Protein AF-A0A258BCM1-F1 (afdb_monomer_lite)

Foldseek 3Di:
DKDKDADPDADPDQQDDDPVDDPRDCRRPIDTDDAWDQLVRVTQRDNDEDADWDDPDSDHIHHDPDDDLVNDPPCPCQSPDDPVDDDDDDDDDPDDDDPPDADPCQELDVVHDFDADPVRHGDPSSPDVCVVQEADEPEAAAAAVCVVPDEEQDDDARYKHFYCHWAQRDWNNGGGGDGGWMFGDRNGTTDIDDPDDWAPDQLNDIHDDDDDPVSPVVCPPVSPDDPVDDDDCFDDDVNHTHNDPDDDDDPDPDDDDD

pLDDT: mean 84.93, std 9.78, range [56.75, 98.44]

Sequence (258 aa):
MAITVKHKFVSAIPDAGDPTIVQPSNWNDSHDLVGTVPVANGGTGAATLTGYVKGNGTANMTAASTIPNTDVTGLGTMSTQNSNNISVTGGSISGTTVSGYIPTTEKAAALGVATLDAGGTVPLSQIPASIQGGVSYQGTWNASTNTPTLSNGVGTKGYYYVVSVAGSTNLDGITSWNVGDWAIFNGTVWQKVDNTDAVTSVNGYTGTVVLTNTDISGFGTMSTQNANAVAITGGTINGTTIGATTATTGAFTTATAS

Secondary structure (DSSP, 8-state):
--EEE--SS--SS-SS--TTS-SS--TTSPEEE-SPPPGGGT--S-S---SEEE--TTSPPEEESS--GGG--SSGGGGGSBTTB----SS---S---TT---TTTBT-TTSBPPP-TTSS--GGGS-TTTTT--EEEEEEETTTTBS--BTTBS-TTEEEEEEE-B---BTTB--B-TT-EEEE-SSSEEEE--------BTTB-SS----GGGGGGGGGGGGSBTTB----SSEETTEESS-SS------S-----

Radius of gyration: 58.86 Å; chains: 1; bounding box: 114×56×164 Å

Structure (mmCIF, N/CA/C/O backbone):
data_AF-A0A258BCM1-F1
#
_entry.id   AF-A0A258BCM1-F1
#
loop_
_atom_site.group_PDB
_atom_site.id
_atom_site.type_symbol
_atom_site.label_atom_id
_atom_site.label_alt_id
_atom_site.label_comp_id
_atom_site.label_asym_id
_atom_site.label_entity_id
_atom_site.label_seq_id
_atom_site.pdbx_PDB_ins_code
_atom_site.Cartn_x
_atom_site.Cartn_y
_atom_site.Cartn_z
_atom_site.occupancy
_atom_site.B_iso_or_equiv
_atom_site.auth_seq_id
_atom_site.auth_comp_id
_atom_site.auth_asym_id
_atom_site.auth_atom_id
_atom_site.pdbx_PDB_model_num
ATOM 1 N N . MET A 1 1 ? -30.799 -22.074 68.258 1.00 58.19 1 MET A N 1
ATOM 2 C CA . MET A 1 1 ? -30.003 -22.626 69.374 1.00 58.19 1 MET A CA 1
ATOM 3 C C . MET A 1 1 ? -30.968 -22.835 70.523 1.00 58.19 1 MET A C 1
ATOM 5 O O . MET A 1 1 ? -31.605 -21.867 70.912 1.00 58.19 1 MET A O 1
ATOM 9 N N . ALA A 1 2 ? -31.171 -24.076 70.967 1.00 56.75 2 ALA A N 1
ATOM 10 C CA . ALA A 1 2 ? -32.046 -24.341 72.106 1.00 56.75 2 ALA A CA 1
ATOM 11 C C . ALA A 1 2 ? -31.364 -23.813 73.375 1.00 56.75 2 ALA A C 1
ATOM 13 O O . ALA A 1 2 ? -30.196 -24.124 73.616 1.00 56.75 2 ALA A O 1
ATOM 14 N N . ILE A 1 3 ? -32.065 -22.976 74.139 1.00 69.00 3 ILE A N 1
ATOM 15 C CA . ILE A 1 3 ? -31.617 -22.548 75.464 1.00 69.00 3 ILE A CA 1
ATOM 16 C C . ILE A 1 3 ? -32.383 -23.404 76.465 1.00 69.00 3 ILE A C 1
ATOM 18 O O . ILE A 1 3 ? -33.601 -23.287 76.580 1.00 69.00 3 ILE A O 1
ATOM 22 N N . THR A 1 4 ? -31.665 -24.267 77.176 1.00 69.50 4 THR A N 1
ATOM 23 C CA . THR A 1 4 ? -32.234 -25.059 78.266 1.00 69.50 4 THR A CA 1
ATOM 24 C C . THR A 1 4 ? -32.158 -24.248 79.550 1.00 69.50 4 THR A C 1
ATOM 26 O O . THR A 1 4 ? -31.062 -23.895 79.996 1.00 69.50 4 THR A O 1
ATOM 29 N N . VAL A 1 5 ? -33.308 -23.967 80.160 1.00 76.44 5 VAL A N 1
ATOM 30 C CA . VAL A 1 5 ? -33.372 -23.309 81.470 1.00 76.44 5 VAL A CA 1
ATOM 31 C C . VAL A 1 5 ? -33.702 -24.350 82.531 1.00 76.44 5 VAL A C 1
ATOM 33 O O . VAL A 1 5 ? -34.662 -25.108 82.405 1.00 76.44 5 VAL A O 1
ATOM 36 N N . LYS A 1 6 ? -32.882 -24.383 83.586 1.00 73.19 6 LYS A N 1
ATOM 37 C CA . LYS A 1 6 ? -33.098 -25.205 84.780 1.00 73.19 6 LYS A CA 1
ATOM 38 C C . LYS A 1 6 ? -33.268 -24.305 85.993 1.00 73.19 6 LYS A C 1
ATOM 40 O O . LYS A 1 6 ? -32.523 -23.335 86.154 1.00 73.19 6 LYS A O 1
ATOM 45 N N . HIS A 1 7 ? -34.210 -24.647 86.863 1.00 75.44 7 HIS A N 1
ATOM 46 C CA . HIS A 1 7 ? -34.345 -23.980 88.150 1.00 75.44 7 HIS A CA 1
ATOM 47 C C . HIS A 1 7 ? -33.113 -24.242 89.020 1.00 75.44 7 HIS A C 1
ATOM 49 O O . HIS A 1 7 ? -32.599 -25.358 89.087 1.00 75.44 7 HIS A O 1
ATOM 55 N N . LYS A 1 8 ? -32.641 -23.202 89.717 1.00 79.06 8 LYS A N 1
ATOM 56 C CA . LYS A 1 8 ? -31.542 -23.328 90.688 1.00 79.06 8 LYS A CA 1
ATOM 57 C C . LYS A 1 8 ? -31.924 -24.229 91.872 1.00 79.06 8 LYS A C 1
ATOM 59 O O . LYS A 1 8 ? -31.047 -24.832 92.482 1.00 79.06 8 LYS A O 1
ATOM 64 N N . PHE A 1 9 ? -33.218 -24.306 92.186 1.00 74.12 9 PHE A N 1
ATOM 65 C CA . PHE A 1 9 ? -33.778 -25.099 93.274 1.00 74.12 9 PHE A CA 1
ATOM 66 C C . PHE A 1 9 ? -34.886 -26.003 92.724 1.00 74.12 9 PHE A C 1
ATOM 68 O O . PHE A 1 9 ? -35.818 -25.512 92.090 1.00 74.12 9 PHE A O 1
ATOM 75 N N . VAL A 1 10 ? -34.776 -27.307 92.971 1.00 72.31 10 VAL A N 1
ATOM 76 C CA . VAL A 1 10 ? -35.765 -28.332 92.601 1.00 72.31 10 VAL A CA 1
ATOM 77 C C . VAL A 1 10 ? -36.508 -28.795 93.854 1.00 72.31 10 VAL A C 1
ATOM 79 O O . VAL A 1 10 ? -35.920 -28.859 94.936 1.00 72.31 10 VAL A O 1
ATOM 82 N N . SER A 1 11 ? -37.802 -29.073 93.729 1.00 72.38 11 SER A N 1
ATOM 83 C CA . SER A 1 11 ? -38.623 -29.610 94.813 1.00 72.38 11 SER A CA 1
ATOM 84 C C . SER A 1 11 ? -38.241 -31.063 95.086 1.00 72.38 11 SER A C 1
ATOM 86 O O . SER A 1 11 ? -38.097 -31.858 94.160 1.00 72.38 11 SER A O 1
ATOM 88 N N . ALA A 1 12 ? -38.117 -31.430 96.362 1.00 71.94 12 ALA A N 1
ATOM 89 C CA . ALA A 1 12 ? -37.939 -32.822 96.776 1.00 71.94 12 ALA A CA 1
ATOM 90 C C . ALA A 1 12 ? -39.261 -33.619 96.788 1.00 71.94 12 ALA A C 1
ATOM 92 O O . ALA A 1 12 ? -39.241 -34.836 96.967 1.00 71.94 12 ALA A O 1
ATOM 93 N N . ILE A 1 13 ? -40.402 -32.938 96.636 1.00 68.00 13 ILE A N 1
ATOM 94 C CA . ILE A 1 13 ? -41.732 -33.550 96.596 1.00 68.00 13 ILE A CA 1
ATOM 95 C C . ILE A 1 13 ? -42.031 -33.962 95.144 1.00 68.00 13 ILE A C 1
ATOM 97 O O . ILE A 1 13 ? -41.855 -33.125 94.255 1.00 68.00 13 ILE A O 1
ATOM 101 N N . PRO A 1 14 ? -42.462 -35.215 94.888 1.00 67.44 14 PRO A N 1
ATOM 102 C CA . PRO A 1 14 ? -42.833 -35.676 93.550 1.00 67.44 14 PRO A CA 1
ATOM 103 C C . PRO A 1 14 ? -43.970 -34.851 92.942 1.00 67.44 14 PRO A C 1
ATOM 105 O O . PRO A 1 14 ? -44.851 -34.381 93.656 1.00 67.44 14 PRO A O 1
ATOM 108 N N . ASP A 1 15 ? -44.003 -34.746 91.614 1.00 68.00 15 ASP A N 1
ATOM 109 C CA . ASP A 1 15 ? -44.950 -33.886 90.889 1.00 68.00 15 ASP A CA 1
ATOM 110 C C . ASP A 1 15 ? -46.434 -34.299 90.990 1.00 68.00 15 ASP A C 1
ATOM 112 O O . ASP A 1 15 ? -47.304 -33.603 90.467 1.00 68.00 15 ASP A O 1
ATOM 116 N N . ALA A 1 16 ? -46.732 -35.403 91.684 1.00 67.44 16 ALA A N 1
ATOM 117 C CA . ALA A 1 16 ? -48.073 -35.911 91.948 1.00 67.44 16 ALA A CA 1
ATOM 118 C C . ALA A 1 16 ? -48.320 -36.116 93.453 1.00 67.44 16 ALA A C 1
ATOM 120 O O . ALA A 1 16 ? -47.434 -36.565 94.180 1.00 67.44 16 ALA A O 1
ATOM 121 N N . GLY A 1 17 ? -49.560 -35.880 93.898 1.00 65.69 17 GLY A N 1
ATOM 122 C CA . GLY A 1 17 ? -50.050 -36.337 95.210 1.00 65.69 17 GLY A CA 1
ATOM 123 C C . GLY A 1 17 ? -50.206 -35.274 96.303 1.00 65.69 17 GLY A C 1
ATOM 124 O O . GLY A 1 17 ? -50.597 -35.631 97.412 1.00 65.69 17 GLY A O 1
ATOM 125 N N . ASP A 1 18 ? -49.972 -33.993 96.008 1.00 67.38 18 ASP A N 1
ATOM 126 C CA . ASP A 1 18 ? -50.303 -32.883 96.913 1.00 67.38 18 ASP A CA 1
ATOM 127 C C . ASP A 1 18 ? -51.586 -32.167 96.432 1.00 67.38 18 ASP A C 1
ATOM 129 O O . ASP A 1 18 ? -51.553 -31.491 95.400 1.00 67.38 18 ASP A O 1
ATOM 133 N N . PRO A 1 19 ? -52.726 -32.309 97.139 1.00 65.69 19 PRO A N 1
ATOM 134 C CA . PRO A 1 19 ?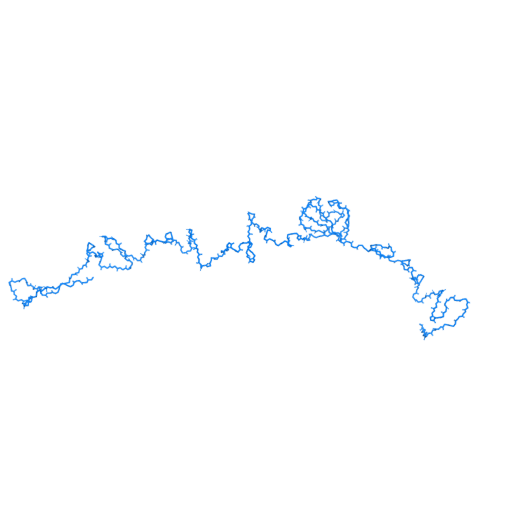 -54.005 -31.717 96.745 1.00 65.69 19 PRO A CA 1
ATOM 135 C C . PRO A 1 19 ? -54.100 -30.209 97.031 1.00 65.69 19 PRO A C 1
ATOM 137 O O . PRO A 1 19 ? -55.107 -29.594 96.682 1.00 65.69 19 PRO A O 1
ATOM 140 N N . THR A 1 20 ? -53.098 -29.613 97.688 1.00 70.06 20 THR A N 1
ATOM 141 C CA . THR A 1 20 ? -53.069 -28.175 98.016 1.00 70.06 20 THR A CA 1
ATOM 142 C C . THR A 1 20 ? -52.455 -27.315 96.911 1.00 70.06 20 THR A C 1
ATOM 144 O O . THR A 1 20 ? -52.564 -26.089 96.951 1.00 70.06 20 THR A O 1
ATOM 147 N N . ILE A 1 21 ? -51.861 -27.953 95.900 1.00 67.12 21 ILE A N 1
ATOM 148 C CA . ILE A 1 21 ? -51.265 -27.310 94.728 1.00 67.12 21 ILE A CA 1
ATOM 149 C C . ILE A 1 21 ? -51.990 -27.734 93.447 1.00 67.12 21 ILE A C 1
ATOM 151 O O . ILE A 1 21 ? -52.710 -28.730 93.411 1.00 67.12 21 ILE A O 1
ATOM 155 N N . VAL A 1 22 ? -51.800 -26.968 92.372 1.00 71.56 22 VAL A N 1
ATOM 156 C CA . VAL A 1 22 ? -52.325 -27.323 91.046 1.00 71.56 22 VAL A CA 1
ATOM 157 C C . VAL A 1 22 ? -51.612 -28.587 90.554 1.00 71.56 22 VAL A C 1
ATOM 159 O O . VAL A 1 22 ? -50.386 -28.623 90.503 1.00 71.56 22 VAL A O 1
ATOM 162 N N . GLN A 1 23 ? -52.387 -29.619 90.216 1.00 73.50 23 GLN A N 1
ATOM 163 C CA . GLN A 1 23 ? -51.896 -30.931 89.787 1.00 73.50 23 GLN A CA 1
ATOM 164 C C . GLN A 1 23 ? -52.221 -31.174 88.301 1.00 73.50 23 GLN A C 1
ATOM 166 O O . GLN A 1 23 ? -53.355 -30.899 87.892 1.00 73.50 23 GLN A O 1
ATOM 171 N N . PRO A 1 24 ? -51.288 -31.732 87.500 1.00 68.81 24 PRO A N 1
ATOM 172 C CA . PRO A 1 24 ? -49.921 -32.130 87.876 1.00 68.81 24 PRO A CA 1
ATOM 173 C C . PRO A 1 24 ? -48.947 -30.939 88.014 1.00 68.81 24 PRO A C 1
ATOM 175 O O . PRO A 1 24 ? -49.077 -29.950 87.290 1.00 68.81 24 PRO A O 1
ATOM 178 N N . SER A 1 25 ? -47.971 -31.046 88.931 1.00 72.06 25 SER A N 1
ATOM 179 C CA . SER A 1 25 ? -46.865 -30.078 89.077 1.00 72.06 25 SER A CA 1
ATOM 180 C C . SER A 1 25 ? -45.878 -30.205 87.915 1.00 72.06 25 SER A C 1
ATOM 182 O O . SER A 1 25 ? -45.604 -31.305 87.451 1.00 72.06 25 SER A O 1
ATOM 184 N N . ASN A 1 26 ? -45.319 -29.082 87.466 1.00 73.12 26 ASN A N 1
ATOM 185 C CA . ASN A 1 26 ? -44.228 -29.038 86.487 1.00 73.12 26 ASN A CA 1
ATOM 186 C C . ASN A 1 26 ? -42.990 -28.297 87.028 1.00 73.12 26 ASN A C 1
ATOM 188 O O . ASN A 1 26 ? -42.176 -27.783 86.262 1.00 73.12 26 ASN A O 1
ATOM 192 N N . TRP A 1 27 ? -42.844 -28.193 88.354 1.00 77.38 27 TRP A N 1
ATOM 193 C CA . TRP A 1 27 ? -41.783 -27.397 88.987 1.00 77.38 27 TRP A CA 1
ATOM 194 C C . TRP A 1 27 ? -40.375 -27.958 88.732 1.00 77.38 27 TRP A C 1
ATOM 196 O O . TRP A 1 27 ? -39.398 -27.211 88.612 1.00 77.38 27 TRP A O 1
ATOM 206 N N . ASN A 1 28 ? -40.276 -29.284 88.656 1.00 76.19 28 ASN A N 1
ATOM 207 C CA . ASN A 1 28 ? -39.027 -30.005 88.434 1.00 76.19 28 ASN A CA 1
ATOM 208 C C . ASN A 1 28 ? -38.739 -30.291 86.953 1.00 76.19 28 ASN A C 1
ATOM 210 O O . ASN A 1 28 ? -37.688 -30.862 86.641 1.00 76.19 28 ASN A O 1
ATOM 214 N N . ASP A 1 29 ? -39.630 -29.882 86.050 1.00 80.88 29 ASP A N 1
ATOM 215 C CA . ASP A 1 29 ? -39.467 -30.118 84.622 1.00 80.88 29 ASP A CA 1
ATOM 216 C C . ASP A 1 29 ? -38.331 -29.268 84.031 1.00 80.88 29 ASP A C 1
ATOM 218 O O . ASP A 1 29 ? -37.998 -28.172 84.491 1.00 80.88 29 ASP A O 1
ATOM 222 N N . SER A 1 30 ? -37.709 -29.784 82.969 1.00 78.56 30 SER A N 1
ATOM 223 C CA . SER A 1 30 ? -36.821 -28.975 82.134 1.00 78.56 30 SER A CA 1
ATOM 224 C C . SER A 1 30 ? -37.659 -28.107 81.203 1.00 78.56 30 SER A C 1
ATOM 226 O O . SER A 1 30 ? -38.564 -28.609 80.537 1.00 78.56 30 SER A O 1
ATOM 228 N N . HIS A 1 31 ? -37.337 -26.816 81.127 1.00 79.19 31 HIS A N 1
ATOM 229 C CA . HIS A 1 31 ? -38.027 -25.896 80.232 1.00 79.19 31 HIS A CA 1
ATOM 230 C C . HIS A 1 31 ? -37.216 -25.672 78.958 1.00 79.19 31 HIS A C 1
ATOM 232 O O . HIS A 1 31 ? -36.075 -25.196 79.000 1.00 79.19 31 HIS A O 1
ATOM 238 N N . ASP A 1 32 ? -37.852 -25.958 77.825 1.00 75.25 32 ASP A N 1
ATOM 239 C CA . ASP A 1 32 ? -37.335 -25.631 76.504 1.00 75.25 32 ASP A CA 1
ATOM 240 C C . ASP A 1 32 ? -37.832 -24.251 76.081 1.00 75.25 32 ASP A C 1
ATOM 242 O O . ASP A 1 32 ? -39.027 -24.030 75.867 1.00 75.25 32 ASP A O 1
ATOM 246 N N . LEU A 1 33 ? -36.907 -23.304 75.927 1.00 75.31 33 LEU A N 1
ATOM 247 C CA . LEU A 1 33 ? -37.226 -22.028 75.302 1.00 75.31 33 LEU A CA 1
ATOM 248 C C . LEU A 1 33 ? -37.067 -22.176 73.790 1.00 75.31 33 LEU A C 1
ATOM 250 O O . LEU A 1 33 ? -35.956 -22.177 73.253 1.00 75.31 33 LEU A O 1
ATOM 254 N N . VAL A 1 34 ? -38.201 -22.295 73.103 1.00 71.50 34 VAL A N 1
ATOM 255 C CA . VAL A 1 34 ? -38.280 -22.296 71.640 1.00 71.50 34 VAL A CA 1
ATOM 256 C C . VAL A 1 34 ? -38.522 -20.871 71.135 1.00 71.50 34 VAL A C 1
ATOM 258 O O . VAL A 1 34 ? -39.458 -20.200 71.562 1.00 71.50 34 VAL A O 1
ATOM 261 N N . GLY A 1 35 ? -37.661 -20.371 70.243 1.00 76.12 35 GLY A N 1
ATOM 262 C CA . GLY A 1 35 ? -37.806 -19.023 69.688 1.00 76.12 35 GLY A CA 1
ATOM 263 C C . GLY A 1 35 ? -36.535 -18.456 69.057 1.00 76.12 35 GLY A C 1
ATOM 264 O O . GLY A 1 35 ? -35.479 -19.090 69.029 1.00 76.12 35 GLY A O 1
ATOM 265 N N . THR A 1 36 ? -36.645 -17.243 68.524 1.00 79.38 36 THR A N 1
ATOM 266 C CA . THR A 1 36 ? -35.521 -16.476 67.970 1.00 79.38 36 THR A CA 1
ATOM 267 C C . THR A 1 36 ? -34.978 -15.507 69.012 1.00 79.38 36 THR A C 1
ATOM 269 O O . THR A 1 36 ? -35.764 -14.866 69.708 1.00 79.38 36 THR A O 1
ATOM 272 N N . VAL A 1 37 ? -33.659 -15.306 69.066 1.00 84.81 37 VAL A N 1
ATOM 273 C CA . VAL A 1 37 ? -33.105 -14.135 69.764 1.00 84.81 37 VAL A CA 1
ATOM 274 C C . VAL A 1 37 ? -33.523 -12.883 68.972 1.00 84.81 37 VAL A C 1
ATOM 276 O O . VAL A 1 37 ? -33.283 -12.847 67.758 1.00 84.81 37 VAL A O 1
ATOM 279 N N . PRO A 1 38 ? -34.166 -11.877 69.597 1.00 84.25 38 PRO A N 1
ATOM 280 C CA . PRO A 1 38 ? -34.531 -10.642 68.911 1.00 84.25 38 PRO A CA 1
ATOM 281 C C . PRO A 1 38 ? -33.296 -9.885 68.424 1.00 84.25 38 PRO A C 1
ATOM 283 O O . PRO A 1 38 ? -32.232 -9.943 69.043 1.00 84.25 38 PRO A O 1
ATOM 286 N N . VAL A 1 39 ? -33.452 -9.111 67.352 1.00 87.19 39 VAL A N 1
ATOM 287 C CA . VAL A 1 39 ? -32.338 -8.364 66.746 1.00 87.19 39 VAL A CA 1
ATOM 288 C C . VAL A 1 39 ? -31.715 -7.352 67.704 1.00 87.19 39 VAL A C 1
ATOM 290 O O . VAL A 1 39 ? -30.498 -7.190 67.723 1.00 87.19 39 VAL A O 1
ATOM 293 N N . ALA A 1 40 ? -32.526 -6.748 68.577 1.00 87.12 40 ALA A N 1
ATOM 294 C CA . ALA A 1 40 ? -32.061 -5.827 69.616 1.00 87.12 40 ALA A CA 1
ATOM 295 C C . ALA A 1 40 ? -30.990 -6.437 70.544 1.00 87.12 40 ALA A C 1
ATOM 297 O O . ALA A 1 40 ? -30.191 -5.706 71.120 1.00 87.12 40 ALA A O 1
ATOM 298 N N . ASN A 1 41 ? -30.940 -7.770 70.641 1.00 87.50 41 ASN A N 1
ATOM 299 C CA . ASN A 1 41 ? -29.999 -8.507 71.481 1.00 87.50 41 ASN A CA 1
ATOM 300 C C . ASN A 1 41 ? -28.942 -9.253 70.644 1.00 87.50 41 ASN A C 1
ATOM 302 O O . ASN A 1 41 ? -28.397 -10.261 71.090 1.00 87.50 41 ASN A O 1
ATOM 306 N N . GLY A 1 42 ? -28.684 -8.799 69.412 1.00 84.56 42 GLY A N 1
ATOM 307 C CA . GLY A 1 42 ? -27.702 -9.406 68.507 1.00 84.56 42 GLY A CA 1
ATOM 308 C C . GLY A 1 42 ? -28.163 -10.710 67.853 1.00 84.56 42 GLY A C 1
ATOM 309 O O . GLY A 1 42 ? -27.355 -11.426 67.264 1.00 84.56 42 GLY A O 1
ATOM 310 N N . GLY A 1 43 ? -29.451 -11.044 67.960 1.00 87.56 43 GLY A N 1
ATOM 311 C CA . GLY A 1 43 ? -30.031 -12.183 67.266 1.00 87.56 43 GLY A CA 1
ATOM 312 C C . GLY A 1 43 ? -30.310 -11.901 65.792 1.00 87.56 43 GLY A C 1
ATOM 313 O O . GLY A 1 43 ? -30.376 -10.761 65.347 1.00 87.56 43 GLY A O 1
ATOM 314 N N . THR A 1 44 ? -30.531 -12.958 65.018 1.00 89.19 44 THR A N 1
ATOM 315 C CA . THR A 1 44 ? -30.878 -12.828 63.595 1.00 89.19 44 THR A CA 1
ATOM 316 C C . THR A 1 44 ? -32.336 -12.417 63.374 1.00 89.19 44 THR A C 1
ATOM 318 O O . THR A 1 44 ? -32.693 -11.988 62.277 1.00 89.19 44 THR A O 1
ATOM 321 N N . GLY A 1 45 ? -33.194 -12.585 64.392 1.00 85.81 45 GLY A N 1
ATOM 322 C CA . GLY A 1 45 ? -34.645 -12.426 64.279 1.00 85.81 45 GLY A CA 1
ATOM 323 C C . GLY A 1 45 ? -35.333 -13.485 63.405 1.00 85.81 45 GLY A C 1
ATOM 324 O O . GLY A 1 45 ? -36.510 -13.330 63.091 1.00 85.81 45 GLY A O 1
ATOM 325 N N . ALA A 1 46 ? -34.625 -14.547 62.996 1.00 86.81 46 ALA A N 1
ATOM 326 C CA . ALA A 1 46 ? -35.132 -15.596 62.109 1.00 86.81 46 ALA A CA 1
ATOM 327 C C . ALA A 1 46 ? -34.907 -16.995 62.703 1.00 86.81 46 ALA A C 1
ATOM 329 O O . ALA A 1 46 ? -33.860 -17.270 63.290 1.00 86.81 46 ALA A O 1
ATOM 330 N N . ALA A 1 47 ? -35.891 -17.887 62.543 1.00 84.62 47 ALA A N 1
ATOM 331 C CA . ALA A 1 47 ? -35.834 -19.251 63.077 1.00 84.62 47 ALA A CA 1
ATOM 332 C C . ALA A 1 47 ? -34.897 -20.164 62.270 1.00 84.62 47 ALA A C 1
ATOM 334 O O . ALA A 1 47 ? -34.264 -21.055 62.833 1.00 84.62 47 ALA A O 1
ATOM 335 N N . THR A 1 48 ? -34.791 -19.928 60.960 1.00 85.75 48 THR A N 1
ATOM 336 C CA . THR A 1 48 ? -33.872 -20.626 60.056 1.00 85.75 48 THR A CA 1
ATOM 337 C C . THR A 1 48 ? -33.351 -19.652 58.999 1.00 85.75 48 THR A C 1
ATOM 339 O O . THR A 1 48 ? -34.046 -18.714 58.609 1.00 85.75 48 THR A O 1
ATOM 342 N N . LEU A 1 49 ? -32.108 -19.850 58.564 1.00 90.12 49 LEU A N 1
ATOM 343 C CA . LEU A 1 49 ? -31.466 -19.096 57.487 1.00 90.12 49 LEU A CA 1
ATOM 344 C C . LEU A 1 49 ? -30.707 -20.101 56.614 1.00 90.12 49 LEU A C 1
ATOM 346 O O . LEU A 1 49 ? -29.973 -20.935 57.143 1.00 90.12 49 LEU A O 1
ATOM 350 N N . THR A 1 50 ? -30.874 -20.029 55.293 1.00 89.88 50 THR A N 1
ATOM 351 C CA . THR A 1 50 ? -30.205 -20.920 54.329 1.00 89.88 50 THR A CA 1
ATOM 352 C C . THR A 1 50 ? -29.649 -20.117 53.158 1.00 89.88 50 THR A C 1
ATOM 354 O O . THR A 1 50 ? -30.384 -19.333 52.562 1.00 89.88 50 THR A O 1
ATOM 357 N N . GLY A 1 51 ? -28.386 -20.339 52.793 1.00 93.19 51 GLY A N 1
ATOM 358 C CA . GLY A 1 51 ? -27.707 -19.599 51.723 1.00 93.19 51 GLY A CA 1
ATOM 359 C C . GLY A 1 51 ? -26.858 -18.444 52.253 1.00 93.19 51 GLY A C 1
ATOM 360 O O . GLY A 1 51 ? -26.259 -18.550 53.325 1.00 93.19 51 GLY A O 1
ATOM 361 N N . TYR A 1 52 ? -26.792 -17.347 51.497 1.00 92.69 52 TYR A N 1
ATOM 362 C CA . TYR A 1 52 ? -26.037 -16.157 51.883 1.00 92.69 52 TYR A CA 1
ATOM 363 C C . TYR A 1 52 ? -26.860 -15.291 52.825 1.00 92.69 52 TYR A C 1
ATOM 365 O O . TYR A 1 52 ? -28.006 -14.957 52.534 1.00 92.69 52 TYR A O 1
ATOM 373 N N . VAL A 1 53 ? -26.263 -14.890 53.942 1.00 91.50 53 VAL A N 1
ATOM 374 C CA . VAL A 1 53 ? -26.885 -13.980 54.904 1.00 91.50 53 VAL A CA 1
ATOM 375 C C . VAL A 1 53 ? -26.176 -12.642 54.879 1.00 91.50 53 VAL A C 1
ATOM 377 O O . VAL A 1 53 ? -24.951 -12.581 54.773 1.00 91.50 53 VAL A O 1
ATOM 380 N N . LYS A 1 54 ? -26.947 -11.563 54.990 1.00 87.31 54 LYS A N 1
ATOM 381 C CA . LYS A 1 54 ? -26.398 -10.209 55.068 1.00 87.31 54 LYS A CA 1
ATOM 382 C C . LYS A 1 54 ? -26.799 -9.566 56.377 1.00 87.31 54 LYS A C 1
ATOM 384 O O . LYS A 1 54 ? -27.941 -9.703 56.820 1.00 87.31 54 LYS A O 1
ATOM 389 N N . GLY A 1 55 ? -25.840 -8.882 56.992 1.00 86.12 55 GLY A N 1
ATOM 390 C CA . GLY A 1 55 ? -26.116 -8.039 58.143 1.00 86.12 55 GLY A CA 1
ATOM 391 C C . GLY A 1 55 ? -27.058 -6.915 57.726 1.00 86.12 55 GLY A C 1
ATOM 392 O O . GLY A 1 55 ? -26.825 -6.265 56.712 1.00 86.12 55 GLY A O 1
ATOM 393 N N . ASN A 1 56 ? -28.116 -6.702 58.503 1.00 87.38 56 ASN A N 1
ATOM 394 C CA . ASN A 1 56 ? -29.119 -5.667 58.248 1.00 87.38 56 ASN A CA 1
ATOM 395 C C . ASN A 1 56 ? -29.178 -4.653 59.405 1.00 87.38 56 ASN A C 1
ATOM 397 O O . ASN A 1 56 ? -30.236 -4.142 59.768 1.00 87.38 56 ASN A O 1
ATOM 401 N N . GLY A 1 57 ? -28.027 -4.414 60.044 1.00 86.69 57 GLY A N 1
ATOM 402 C CA . GLY A 1 57 ? -27.916 -3.557 61.222 1.00 86.69 57 GLY A CA 1
ATOM 403 C C . GLY A 1 57 ? -28.831 -4.020 62.357 1.00 86.69 57 GLY A C 1
ATOM 404 O O . GLY A 1 57 ? -28.686 -5.129 62.863 1.00 86.69 57 GLY A O 1
ATOM 405 N N . THR A 1 58 ? -29.766 -3.155 62.750 1.00 87.94 58 THR A N 1
ATOM 406 C CA . THR A 1 58 ? -30.742 -3.393 63.825 1.00 87.94 58 THR A CA 1
ATOM 407 C C . THR A 1 58 ? -32.030 -4.083 63.359 1.00 87.94 58 THR A C 1
ATOM 409 O O . THR A 1 58 ? -32.928 -4.298 64.175 1.00 87.94 58 THR A O 1
ATOM 412 N N . ALA A 1 59 ? -32.140 -4.446 62.078 1.00 90.94 59 ALA A N 1
ATOM 413 C CA . ALA A 1 59 ? -33.275 -5.174 61.513 1.00 90.94 59 ALA A CA 1
ATOM 414 C C . ALA A 1 59 ? -32.960 -6.663 61.286 1.00 90.94 59 ALA A C 1
ATOM 416 O O . ALA A 1 59 ? -31.802 -7.085 61.288 1.00 90.94 59 ALA A O 1
ATOM 417 N N . ASN A 1 60 ? -34.004 -7.476 61.083 1.00 90.62 60 ASN A N 1
ATOM 418 C CA . ASN A 1 60 ? -33.855 -8.922 60.909 1.00 90.62 60 ASN A CA 1
ATOM 419 C C . ASN A 1 60 ? -32.927 -9.237 59.731 1.00 90.62 60 ASN A C 1
ATOM 421 O O . ASN A 1 60 ? -33.000 -8.611 58.665 1.00 90.62 60 ASN A O 1
ATOM 425 N N . MET A 1 61 ? -32.073 -10.241 59.921 1.00 92.06 61 MET A N 1
ATOM 426 C CA . MET A 1 61 ? -31.227 -10.750 58.849 1.00 92.06 61 MET A CA 1
ATOM 427 C C . MET A 1 61 ? -32.092 -11.474 57.822 1.00 92.06 61 MET A C 1
ATOM 429 O O . MET A 1 61 ? -32.995 -12.231 58.171 1.00 92.06 61 MET A O 1
ATOM 433 N N . THR A 1 62 ? -31.785 -11.260 56.546 1.00 88.81 62 THR A N 1
ATOM 434 C CA . THR A 1 62 ? -32.449 -11.944 55.433 1.00 88.81 62 THR A CA 1
ATOM 435 C C . THR A 1 62 ? -31.463 -12.900 54.775 1.00 88.81 62 THR A C 1
ATOM 437 O O . THR A 1 62 ? -30.295 -12.552 54.576 1.00 88.81 62 THR A O 1
ATOM 440 N N . ALA A 1 63 ? -31.927 -14.105 54.449 1.00 92.25 63 ALA A N 1
ATOM 441 C CA . ALA A 1 63 ? -31.175 -15.061 53.650 1.00 92.25 63 ALA A CA 1
ATOM 442 C C . ALA A 1 63 ? -31.534 -14.915 52.166 1.00 92.25 63 ALA A C 1
ATOM 444 O O . ALA A 1 63 ? -32.691 -14.680 51.819 1.00 92.25 63 ALA A O 1
ATOM 445 N N . ALA A 1 64 ? -30.544 -15.070 51.294 1.00 90.75 64 ALA A N 1
ATOM 446 C CA . ALA A 1 64 ? -30.706 -15.035 49.850 1.00 90.75 64 ALA A CA 1
ATOM 447 C C . ALA A 1 64 ? -30.039 -16.256 49.205 1.00 90.75 64 ALA A C 1
ATOM 449 O O . ALA A 1 64 ? -29.004 -16.743 49.670 1.00 90.75 64 ALA A O 1
ATOM 450 N N . SER A 1 65 ? -30.617 -16.735 48.102 1.00 93.81 65 SER A N 1
ATOM 451 C CA . SER A 1 65 ? -30.037 -17.815 47.294 1.00 93.81 65 SER A CA 1
ATOM 452 C C . SER A 1 65 ? -28.826 -17.354 46.477 1.00 93.81 65 SER A C 1
ATOM 454 O O . SER A 1 65 ? -27.981 -18.171 46.121 1.00 93.81 65 SER A O 1
ATOM 456 N N . THR A 1 66 ? -28.717 -16.052 46.206 1.00 91.69 66 THR A N 1
ATOM 457 C CA . THR A 1 66 ? -27.605 -15.430 45.479 1.00 91.69 66 THR A CA 1
ATOM 458 C C . THR A 1 66 ? -27.141 -14.151 46.172 1.00 91.69 66 THR A C 1
ATOM 460 O O . THR A 1 66 ? -27.862 -13.561 46.979 1.00 91.69 66 THR A O 1
ATOM 463 N N . ILE A 1 67 ? -25.928 -13.702 45.844 1.00 89.56 67 ILE A N 1
ATOM 464 C CA . ILE A 1 67 ? -25.442 -12.369 46.210 1.00 89.56 67 ILE A CA 1
ATOM 465 C C . ILE A 1 67 ? -25.852 -11.403 45.083 1.00 89.56 67 ILE A C 1
ATOM 467 O O . ILE A 1 67 ? -25.373 -11.559 43.960 1.00 89.56 67 ILE A O 1
ATOM 471 N N . PRO A 1 68 ? -26.737 -10.421 45.333 1.00 87.62 68 PRO A N 1
ATOM 472 C CA . PRO A 1 68 ? -27.050 -9.363 44.380 1.00 87.62 68 PRO A CA 1
ATOM 473 C C . PRO A 1 68 ? -25.799 -8.568 44.009 1.00 87.62 68 PRO A C 1
ATOM 475 O O . PRO A 1 68 ? -24.959 -8.282 44.859 1.00 87.62 68 PRO A O 1
ATOM 478 N N . ASN A 1 69 ? -25.702 -8.161 42.746 1.00 88.12 69 ASN A N 1
ATOM 479 C CA . ASN A 1 69 ? -24.568 -7.386 42.235 1.00 88.12 69 ASN A CA 1
ATOM 480 C C . ASN A 1 69 ? -24.362 -6.036 42.952 1.00 88.12 69 ASN A C 1
ATOM 482 O O . ASN A 1 69 ? -23.225 -5.579 43.048 1.00 88.12 69 ASN A O 1
ATOM 486 N N . THR A 1 70 ? -25.424 -5.445 43.511 1.00 85.75 70 THR A N 1
ATOM 487 C CA . THR A 1 70 ? -25.386 -4.213 44.320 1.00 85.75 70 THR A CA 1
ATOM 488 C C . THR A 1 70 ? -24.556 -4.351 45.588 1.00 85.75 70 THR A C 1
ATOM 490 O O . THR A 1 70 ? -24.095 -3.353 46.136 1.00 85.75 70 THR A O 1
ATOM 493 N N . ASP A 1 71 ? -24.349 -5.584 46.040 1.00 88.12 71 ASP A N 1
ATOM 494 C CA . ASP A 1 71 ? -23.697 -5.882 47.311 1.00 88.12 71 ASP A CA 1
ATOM 495 C C . ASP A 1 71 ? -22.234 -6.288 47.112 1.00 88.12 71 ASP A C 1
ATOM 497 O O . ASP A 1 71 ? -21.491 -6.474 48.075 1.00 88.12 71 ASP A O 1
ATOM 501 N N . VAL A 1 72 ? -21.805 -6.400 45.854 1.00 90.06 72 VAL A N 1
ATOM 502 C CA . VAL A 1 72 ? -20.419 -6.655 45.478 1.00 90.06 72 VAL A CA 1
ATOM 503 C C . VAL A 1 72 ? -19.736 -5.310 45.241 1.00 90.06 72 VAL A C 1
ATOM 505 O O . VAL A 1 72 ? -19.822 -4.721 44.163 1.00 90.06 72 VAL A O 1
ATOM 508 N N . THR A 1 73 ? -19.064 -4.799 46.270 1.00 87.12 73 THR A N 1
ATOM 509 C CA . THR A 1 73 ? -18.308 -3.542 46.191 1.00 87.12 73 THR A CA 1
ATOM 510 C C . THR A 1 73 ? -16.919 -3.759 45.576 1.00 87.12 73 THR A C 1
ATOM 512 O O . THR A 1 73 ? -16.419 -4.878 45.486 1.00 87.12 73 THR A O 1
ATOM 515 N N . GLY A 1 74 ? -16.291 -2.685 45.085 1.00 85.12 74 GLY A N 1
ATOM 516 C CA . GLY A 1 74 ? -14.921 -2.718 44.544 1.00 85.12 74 GLY A CA 1
ATOM 517 C C . GLY A 1 74 ? -14.776 -3.243 43.110 1.00 85.12 74 GLY A C 1
ATOM 518 O O . GLY A 1 74 ? -13.765 -2.960 42.475 1.00 85.12 74 GLY A O 1
ATOM 519 N N . LEU A 1 75 ? -15.785 -3.931 42.564 1.00 84.56 75 LEU A N 1
ATOM 520 C CA . LEU A 1 75 ? -15.791 -4.388 41.164 1.00 84.56 75 LEU A CA 1
ATOM 521 C C . LEU A 1 75 ? -16.454 -3.396 40.189 1.00 84.56 75 LEU A C 1
ATOM 523 O O . LEU A 1 75 ? -16.352 -3.561 38.974 1.00 84.56 75 LEU A O 1
ATOM 527 N N . GLY A 1 76 ? -17.126 -2.356 40.694 1.00 84.38 76 GLY A N 1
ATOM 528 C CA . GLY A 1 76 ? -17.798 -1.352 39.864 1.00 84.38 76 GLY A CA 1
ATOM 529 C C . GLY A 1 76 ? -18.828 -1.976 38.918 1.00 84.38 76 GLY A C 1
ATOM 530 O O . GLY A 1 76 ? -19.602 -2.841 39.316 1.00 84.38 76 GLY A O 1
ATOM 531 N N . THR A 1 77 ? -18.826 -1.564 37.648 1.00 84.94 77 THR A N 1
ATOM 532 C CA . THR A 1 77 ? -19.751 -2.090 36.627 1.00 84.94 77 THR A CA 1
ATOM 533 C C . THR A 1 77 ? -19.511 -3.565 36.286 1.00 84.94 77 THR A C 1
ATOM 535 O O . THR A 1 77 ? -20.425 -4.225 35.789 1.00 84.94 77 THR A O 1
ATOM 538 N N . MET A 1 78 ? -18.331 -4.115 36.597 1.00 87.44 78 MET A N 1
ATOM 539 C CA . MET A 1 78 ? -17.971 -5.509 36.312 1.00 87.44 78 MET A CA 1
ATOM 540 C C . MET A 1 78 ? -18.907 -6.517 36.999 1.00 87.44 78 MET A C 1
ATOM 542 O O . MET A 1 78 ? -19.145 -7.590 36.454 1.00 87.44 78 MET A O 1
ATOM 546 N N . SER A 1 79 ? -19.507 -6.170 38.149 1.00 89.31 79 SER A N 1
ATOM 547 C CA . SER A 1 79 ? -20.451 -7.047 38.869 1.00 89.31 79 SER A CA 1
ATOM 548 C C . SER A 1 79 ? -21.774 -7.287 38.122 1.00 89.31 79 SER A C 1
ATOM 550 O O . SER A 1 79 ? -22.563 -8.140 38.526 1.00 89.31 79 SER A O 1
ATOM 552 N N . THR A 1 80 ? -22.024 -6.542 37.039 1.00 88.06 80 THR A N 1
ATOM 553 C CA . THR A 1 80 ? -23.281 -6.569 36.268 1.00 88.06 80 THR A CA 1
ATOM 554 C C . THR A 1 80 ? -23.109 -6.937 34.797 1.00 88.06 80 THR A C 1
ATOM 556 O O . THR A 1 80 ? -24.103 -7.060 34.082 1.00 88.06 80 THR A O 1
ATOM 559 N N . GLN A 1 81 ? -21.875 -7.103 34.318 1.00 89.88 81 GLN A N 1
ATOM 560 C CA . GLN A 1 81 ? -21.613 -7.352 32.901 1.00 89.88 81 GLN A CA 1
ATOM 561 C C . GLN A 1 81 ? -21.934 -8.795 32.495 1.00 89.88 81 GLN A C 1
ATOM 563 O O . GLN A 1 81 ? -21.819 -9.736 33.279 1.00 89.88 81 GLN A O 1
ATOM 568 N N . ASN A 1 82 ? -22.333 -8.969 31.233 1.00 89.25 82 ASN A N 1
ATOM 569 C CA . ASN A 1 82 ? -22.499 -10.288 30.633 1.00 89.25 82 ASN A CA 1
ATOM 570 C C . ASN A 1 82 ? -21.114 -10.935 30.449 1.00 89.25 82 ASN A C 1
ATOM 572 O O . ASN A 1 82 ? -20.193 -10.279 29.970 1.00 89.25 82 ASN A O 1
ATOM 576 N N . SER A 1 83 ? -20.970 -12.226 30.759 1.00 85.25 83 SER A N 1
ATOM 577 C CA . SER A 1 83 ? -19.696 -12.954 30.627 1.00 85.25 83 SER A CA 1
ATOM 578 C C . SER A 1 83 ? -19.117 -12.958 29.206 1.00 85.25 83 SER A C 1
ATOM 580 O O . SER A 1 83 ? -17.911 -13.098 29.038 1.00 85.25 83 SER A O 1
ATOM 582 N N . ASN A 1 84 ? -19.963 -12.793 28.189 1.00 88.44 84 ASN A N 1
ATOM 583 C CA . ASN A 1 84 ? -19.578 -12.743 26.779 1.00 88.44 84 ASN A CA 1
ATOM 584 C C . ASN A 1 84 ? -19.287 -11.316 26.293 1.00 88.44 84 ASN A C 1
ATOM 586 O O . ASN A 1 84 ? -18.806 -11.145 25.176 1.00 88.44 84 ASN A O 1
ATOM 590 N N . ASN A 1 85 ? -19.613 -10.292 27.086 1.00 87.12 85 ASN A N 1
ATOM 591 C CA . ASN A 1 85 ? -19.397 -8.895 26.728 1.00 87.12 85 ASN A CA 1
ATOM 592 C C . ASN A 1 85 ? -18.937 -8.099 27.952 1.00 87.12 85 ASN A C 1
ATOM 594 O O . ASN A 1 85 ? -19.720 -7.426 28.629 1.00 87.12 85 ASN A O 1
ATOM 598 N N . ILE A 1 86 ? -17.643 -8.225 28.231 1.00 88.00 86 ILE A N 1
ATOM 599 C CA . ILE A 1 86 ? -16.959 -7.536 29.317 1.00 88.00 86 ILE A CA 1
ATOM 600 C C . ILE A 1 86 ? -16.357 -6.244 28.758 1.00 88.00 86 ILE A C 1
ATOM 602 O O . ILE A 1 86 ? -15.530 -6.283 27.849 1.00 88.00 86 ILE A O 1
ATOM 606 N N . SER A 1 87 ? -16.740 -5.099 29.324 1.00 86.81 87 SER A N 1
ATOM 607 C CA . SER A 1 87 ? -16.165 -3.795 28.976 1.00 86.81 87 SER A CA 1
ATOM 608 C C . SER A 1 87 ? -15.317 -3.290 30.134 1.00 86.81 87 SER A C 1
ATOM 610 O O . SER A 1 87 ? -15.849 -2.853 31.157 1.00 86.81 87 SER A O 1
ATOM 612 N N . VAL A 1 88 ? -13.998 -3.321 29.957 1.00 85.06 88 VAL A N 1
ATOM 613 C CA . VAL A 1 88 ? -13.025 -2.789 30.918 1.00 85.06 88 VAL A CA 1
ATOM 614 C C . VAL A 1 88 ? -12.701 -1.345 30.536 1.00 85.06 88 VAL A C 1
ATOM 616 O O . VAL A 1 88 ? -11.950 -1.093 29.595 1.00 85.06 88 VAL A O 1
ATOM 619 N N . THR A 1 89 ? -13.289 -0.382 31.246 1.00 79.44 89 THR A N 1
ATOM 620 C CA . THR A 1 89 ? -13.029 1.047 31.019 1.00 79.44 89 THR A CA 1
ATOM 621 C C . THR A 1 89 ? -11.894 1.515 31.929 1.00 79.44 89 THR A C 1
ATOM 623 O O . THR A 1 89 ? -12.108 1.762 33.114 1.00 79.44 89 THR A O 1
ATOM 626 N N . GLY A 1 90 ? -10.690 1.652 31.369 1.00 72.69 90 GLY A N 1
ATOM 627 C CA . GLY A 1 90 ? -9.478 2.019 32.113 1.00 72.69 90 GLY A CA 1
ATOM 628 C C . GLY A 1 90 ? -8.761 0.823 32.759 1.00 72.69 90 GLY A C 1
ATOM 629 O O . GLY A 1 90 ? -9.308 -0.269 32.861 1.00 72.69 90 GLY A O 1
ATOM 630 N N . GLY A 1 91 ? -7.507 1.022 33.176 1.00 77.69 91 GLY A N 1
ATOM 631 C CA . GLY A 1 91 ? -6.641 -0.050 33.689 1.00 77.69 91 GLY A CA 1
ATOM 632 C C . GLY A 1 91 ? -5.899 -0.823 32.590 1.00 77.69 91 GLY A C 1
ATOM 633 O O . GLY A 1 91 ? -5.878 -0.424 31.427 1.00 77.69 91 GLY A O 1
ATOM 634 N N . SER A 1 92 ? -5.237 -1.917 32.964 1.00 79.81 92 SER A N 1
ATOM 635 C CA . SER A 1 92 ? -4.518 -2.800 32.038 1.00 79.81 92 SER A CA 1
ATOM 636 C C . SER A 1 92 ? -4.943 -4.239 32.280 1.00 79.81 92 SER A C 1
ATOM 638 O O . SER A 1 92 ? -5.038 -4.675 33.425 1.00 79.81 92 SER A O 1
ATOM 640 N N . ILE A 1 93 ? -5.177 -4.981 31.202 1.00 82.50 93 ILE A N 1
ATOM 641 C CA . ILE A 1 93 ? -5.388 -6.424 31.270 1.00 82.50 93 ILE A CA 1
ATOM 642 C C . ILE A 1 93 ? -4.016 -7.071 31.078 1.00 82.50 93 ILE A C 1
ATOM 644 O O . ILE A 1 93 ? -3.378 -6.868 30.048 1.00 82.50 93 ILE A O 1
ATOM 648 N N . SER A 1 94 ? -3.538 -7.802 32.082 1.00 82.75 94 SER A N 1
ATOM 649 C CA . SER A 1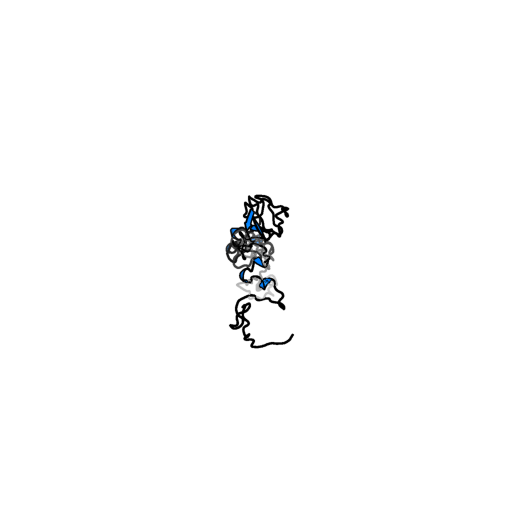 94 ? -2.223 -8.452 32.064 1.00 82.75 94 SER A CA 1
ATOM 650 C C . SER A 1 94 ? -2.372 -9.971 32.115 1.00 82.75 94 SER A C 1
ATOM 652 O O . SER A 1 94 ? -3.294 -10.482 32.747 1.00 82.75 94 SER A O 1
ATOM 654 N N . GLY A 1 95 ? -1.464 -10.691 31.452 1.00 80.50 95 GLY A N 1
ATOM 655 C CA . GLY A 1 95 ? -1.395 -12.155 31.513 1.00 80.50 95 GLY A CA 1
ATOM 656 C C . GLY A 1 95 ? -2.504 -12.902 30.765 1.00 80.50 95 GLY A C 1
ATOM 657 O O . GLY A 1 95 ? -2.711 -14.082 31.029 1.00 80.50 95 GLY A O 1
ATOM 658 N N . THR A 1 96 ? -3.217 -12.250 29.841 1.00 82.62 96 THR A N 1
ATOM 659 C CA . THR A 1 96 ? -4.234 -12.902 29.001 1.00 82.62 96 THR A CA 1
ATOM 660 C C . THR A 1 96 ? -3.914 -12.760 27.516 1.00 82.62 96 THR A C 1
ATOM 662 O O . THR A 1 96 ? -3.349 -11.753 27.088 1.00 82.62 96 THR A O 1
ATOM 665 N N . THR A 1 97 ? -4.302 -13.754 26.718 1.00 83.06 97 THR A N 1
ATOM 666 C CA . THR A 1 97 ? -4.242 -13.686 25.256 1.00 83.06 97 THR A CA 1
ATOM 667 C C . THR A 1 97 ? -5.554 -13.107 24.740 1.00 83.06 97 THR A C 1
ATOM 669 O O . THR A 1 97 ? -6.593 -13.761 24.796 1.00 83.06 97 THR A O 1
ATOM 672 N N . VAL A 1 98 ? -5.522 -11.879 24.221 1.00 87.06 98 VAL A N 1
ATOM 673 C CA . VAL A 1 98 ? -6.677 -11.276 23.543 1.00 87.06 98 VAL A CA 1
ATOM 674 C C . VAL A 1 98 ? -6.596 -11.632 22.060 1.00 87.06 98 VAL A C 1
ATOM 676 O O . VAL A 1 98 ? -5.709 -11.159 21.352 1.00 87.06 98 VAL A O 1
ATOM 679 N N . SER A 1 99 ? -7.498 -12.492 21.584 1.00 86.50 99 SER A N 1
ATOM 680 C CA . SER A 1 99 ? -7.515 -12.914 20.177 1.00 86.50 99 SER A CA 1
ATOM 681 C C . SER A 1 99 ? -7.654 -11.706 19.244 1.00 86.50 99 SER A C 1
ATOM 683 O O . SER A 1 99 ? -8.584 -10.916 19.385 1.00 86.50 99 SER A O 1
ATOM 685 N N . GLY A 1 100 ? -6.731 -11.570 18.288 1.00 86.19 100 GLY A N 1
ATOM 686 C CA . GLY A 1 100 ? -6.699 -10.458 17.332 1.00 86.19 100 GLY A CA 1
ATOM 687 C C . GLY A 1 100 ? -6.118 -9.147 17.875 1.00 86.19 100 GLY A C 1
ATOM 688 O O . GLY A 1 100 ? -6.037 -8.174 17.127 1.00 86.19 100 GLY A O 1
ATOM 689 N N . TYR A 1 101 ? -5.693 -9.095 19.142 1.00 89.56 101 TYR A N 1
ATOM 690 C CA . TYR A 1 101 ? -4.946 -7.950 19.651 1.00 89.56 101 TYR A CA 1
ATOM 691 C C . TYR A 1 101 ? -3.549 -7.917 19.038 1.00 89.56 101 TYR A C 1
ATOM 693 O O . TYR A 1 101 ? -2.822 -8.906 19.059 1.00 89.56 101 TYR A O 1
ATOM 701 N N . ILE A 1 102 ? -3.176 -6.745 18.535 1.00 91.19 102 ILE A N 1
ATOM 702 C CA . ILE A 1 102 ? -1.832 -6.451 18.057 1.00 91.19 102 ILE A CA 1
ATOM 703 C C . ILE A 1 102 ? -1.199 -5.480 19.062 1.00 91.19 102 ILE A C 1
ATOM 705 O O . ILE A 1 102 ? -1.675 -4.340 19.178 1.00 91.19 102 ILE A O 1
ATOM 709 N N . PRO A 1 103 ? -0.133 -5.884 19.776 1.00 90.50 103 PRO A N 1
ATOM 710 C CA . PRO A 1 103 ? 0.608 -4.995 20.658 1.00 90.50 103 PRO A CA 1
ATOM 711 C C . PRO A 1 103 ? 1.139 -3.776 19.910 1.00 90.50 103 PRO A C 1
ATOM 713 O O . PRO A 1 103 ? 1.625 -3.869 18.783 1.00 90.50 103 PRO A O 1
ATOM 716 N N . THR A 1 104 ? 1.116 -2.608 20.552 1.00 91.50 104 THR A N 1
ATOM 717 C CA . THR A 1 104 ? 1.665 -1.384 19.947 1.00 91.50 104 THR A CA 1
ATOM 718 C C . THR A 1 104 ? 3.151 -1.494 19.624 1.00 91.50 104 THR A C 1
ATOM 720 O O . THR A 1 104 ? 3.601 -0.842 18.689 1.00 91.50 104 THR A O 1
ATOM 723 N N . THR A 1 105 ? 3.878 -2.342 20.349 1.00 93.19 105 THR A N 1
ATOM 724 C CA . THR A 1 105 ? 5.293 -2.664 20.132 1.00 93.19 105 THR A CA 1
ATOM 725 C C . THR A 1 105 ? 5.553 -3.488 18.875 1.00 93.19 105 THR A C 1
ATOM 727 O O . THR A 1 105 ? 6.681 -3.500 18.402 1.00 93.19 105 THR A O 1
ATOM 730 N N . GLU A 1 106 ? 4.545 -4.174 18.332 1.00 95.50 106 GLU A N 1
ATOM 731 C CA . GLU A 1 106 ? 4.669 -4.966 17.100 1.00 95.50 106 GLU A CA 1
ATOM 732 C C . GLU A 1 106 ? 4.233 -4.179 15.857 1.00 95.50 106 GLU A C 1
ATOM 734 O O . GLU A 1 106 ? 4.597 -4.526 14.734 1.00 95.50 106 GLU A O 1
ATOM 739 N N . LYS A 1 107 ? 3.467 -3.097 16.033 1.00 96.06 107 LYS A N 1
ATOM 740 C CA . LYS A 1 107 ? 2.999 -2.255 14.927 1.00 96.06 107 LYS A CA 1
ATOM 741 C C . LYS A 1 107 ? 4.157 -1.488 14.299 1.00 96.06 107 LYS A C 1
ATOM 743 O O . LYS A 1 107 ? 4.818 -0.715 14.987 1.00 96.06 107 LYS A O 1
ATOM 748 N N . ALA A 1 108 ? 4.347 -1.649 12.989 1.00 95.62 108 ALA A N 1
ATOM 749 C CA . ALA A 1 108 ? 5.422 -1.007 12.225 1.00 95.62 108 ALA A CA 1
ATOM 750 C C . ALA A 1 108 ? 6.840 -1.312 12.754 1.00 95.62 108 ALA A C 1
ATOM 752 O O . ALA A 1 108 ? 7.797 -0.620 12.404 1.00 95.62 108 ALA A O 1
ATOM 753 N N . ALA A 1 109 ? 6.980 -2.335 13.600 1.00 95.62 109 ALA A N 1
ATOM 754 C CA . ALA A 1 109 ? 8.258 -2.785 14.120 1.00 95.62 109 ALA A CA 1
ATOM 755 C C . ALA A 1 109 ? 8.902 -3.793 13.160 1.00 95.62 109 ALA A C 1
ATOM 757 O O . ALA A 1 109 ? 8.218 -4.501 12.416 1.00 95.62 109 ALA A O 1
ATOM 758 N N . ALA A 1 110 ? 10.232 -3.890 13.197 1.00 92.50 110 ALA A N 1
ATOM 759 C CA . ALA A 1 110 ? 10.941 -4.955 12.497 1.00 92.50 110 ALA A CA 1
ATOM 760 C C . ALA A 1 110 ? 10.465 -6.322 13.015 1.00 92.50 110 ALA A C 1
ATOM 762 O O . ALA A 1 110 ? 10.333 -6.507 14.222 1.00 92.50 110 ALA A O 1
ATOM 763 N N . LEU A 1 111 ? 10.213 -7.264 12.099 1.00 93.69 111 LEU A N 1
ATOM 764 C CA . LEU A 1 111 ? 9.622 -8.582 12.397 1.00 93.69 111 LEU A CA 1
ATOM 765 C C . LEU A 1 111 ? 8.211 -8.528 13.020 1.00 93.69 111 LEU A C 1
ATOM 767 O O . LEU A 1 111 ? 7.727 -9.541 13.514 1.00 93.69 111 LEU A O 1
ATOM 771 N N . GLY A 1 112 ? 7.564 -7.362 12.997 1.00 95.06 112 GLY A N 1
ATOM 772 C CA . GLY A 1 112 ? 6.208 -7.161 13.485 1.00 95.06 112 GLY A CA 1
ATOM 773 C C . GLY A 1 112 ? 5.169 -7.180 12.367 1.00 95.06 112 GLY A C 1
ATOM 774 O O . GLY A 1 112 ? 5.326 -7.847 11.342 1.00 95.06 112 GLY A O 1
ATOM 775 N N . VAL A 1 113 ? 4.098 -6.413 12.564 1.00 95.38 113 VAL A N 1
ATOM 776 C CA . VAL A 1 113 ? 2.983 -6.313 11.619 1.00 95.38 113 VAL A CA 1
ATOM 777 C C . VAL A 1 113 ? 2.951 -4.953 10.932 1.00 95.38 113 VAL A C 1
ATOM 779 O O . VAL A 1 113 ? 3.194 -3.909 11.548 1.00 95.38 113 VAL A O 1
ATOM 782 N N . ALA A 1 114 ? 2.607 -4.963 9.645 1.00 96.81 114 ALA A N 1
ATOM 783 C CA . ALA A 1 114 ? 2.397 -3.739 8.888 1.00 96.81 114 ALA A CA 1
ATOM 784 C C . ALA A 1 114 ? 1.168 -2.984 9.416 1.00 96.81 114 ALA A C 1
ATOM 786 O O . ALA A 1 114 ? 0.137 -3.585 9.728 1.00 96.81 114 ALA A O 1
ATOM 787 N N . THR A 1 115 ? 1.265 -1.659 9.506 1.00 96.44 115 THR A N 1
ATOM 788 C CA . THR A 1 115 ? 0.114 -0.796 9.802 1.00 96.44 115 THR A CA 1
ATOM 789 C C . THR A 1 115 ? -0.502 -0.266 8.519 1.00 96.44 115 THR A C 1
ATOM 791 O O . THR A 1 115 ? 0.123 -0.305 7.464 1.00 96.44 115 THR A O 1
ATOM 794 N N . LEU A 1 116 ? -1.701 0.302 8.630 1.00 96.50 116 LEU A N 1
ATOM 795 C CA . LEU A 1 116 ? -2.298 1.117 7.579 1.00 96.50 116 LEU A CA 1
ATOM 796 C C . LEU A 1 116 ? -2.201 2.602 7.951 1.00 96.50 116 LEU A C 1
ATOM 798 O O . LEU A 1 116 ? -2.261 2.953 9.132 1.00 96.50 116 LEU A O 1
ATOM 802 N N . ASP A 1 117 ? -2.018 3.462 6.957 1.00 94.44 117 ASP A N 1
ATOM 803 C CA . ASP A 1 117 ? -2.173 4.910 7.081 1.00 94.44 117 ASP A CA 1
ATOM 804 C C . ASP A 1 117 ? -3.660 5.325 7.038 1.00 94.44 117 ASP A C 1
ATOM 806 O O . ASP A 1 117 ? -4.569 4.493 7.005 1.00 94.44 117 ASP A O 1
ATOM 810 N N . ALA A 1 118 ? -3.922 6.635 7.035 1.00 95.56 118 ALA A N 1
ATOM 811 C CA . ALA A 1 118 ? -5.277 7.187 6.965 1.00 95.56 118 ALA A CA 1
ATOM 812 C C . ALA A 1 118 ? -6.030 6.835 5.665 1.00 95.56 118 ALA A C 1
ATOM 814 O O . ALA A 1 118 ? -7.255 6.929 5.633 1.00 95.56 118 ALA A O 1
ATOM 815 N N . GLY A 1 119 ? -5.316 6.439 4.607 1.00 93.94 119 GLY A N 1
ATOM 816 C CA . GLY A 1 119 ? -5.891 5.976 3.345 1.00 93.94 119 GLY A CA 1
ATOM 817 C C . GLY A 1 119 ? -6.195 4.477 3.325 1.00 93.94 119 GLY A C 1
ATOM 818 O O . GLY A 1 119 ? -6.723 3.983 2.332 1.00 93.94 119 GLY A O 1
ATOM 819 N N . GLY A 1 120 ? -5.876 3.744 4.398 1.00 95.19 120 GLY A N 1
ATOM 820 C CA . GLY A 1 120 ? -6.033 2.292 4.439 1.00 95.19 120 GLY A CA 1
ATOM 821 C C . GLY A 1 120 ? -4.929 1.539 3.690 1.00 95.19 120 GLY A C 1
ATOM 822 O O . GLY A 1 120 ? -5.119 0.369 3.363 1.00 95.19 120 GLY A O 1
ATOM 823 N N . THR A 1 121 ? -3.786 2.177 3.416 1.00 94.31 121 THR A N 1
ATOM 824 C CA . THR A 1 121 ? -2.640 1.566 2.722 1.00 94.31 121 THR A CA 1
ATOM 825 C C . THR A 1 121 ? -1.444 1.369 3.641 1.00 94.31 121 THR A C 1
ATOM 827 O O . THR A 1 121 ? -1.306 2.061 4.644 1.00 94.31 121 THR A O 1
ATOM 830 N N . VAL A 1 122 ? -0.557 0.421 3.314 1.00 94.94 122 VAL A N 1
ATOM 831 C CA . VAL A 1 122 ? 0.699 0.245 4.062 1.00 94.94 122 VAL A CA 1
ATOM 832 C C . VAL A 1 122 ? 1.605 1.461 3.817 1.00 94.94 122 VAL A C 1
ATOM 834 O O . VAL A 1 122 ? 1.917 1.737 2.655 1.00 94.94 122 VAL A O 1
ATOM 837 N N . PRO A 1 123 ? 2.055 2.183 4.863 1.00 93.69 123 PRO A N 1
ATOM 838 C CA . PRO A 1 123 ? 2.918 3.350 4.701 1.00 93.69 123 PRO A CA 1
ATOM 839 C C . PRO A 1 123 ? 4.206 3.023 3.938 1.00 93.69 123 PRO A C 1
ATOM 841 O O . PRO A 1 123 ? 4.834 1.997 4.195 1.00 93.69 123 PRO A O 1
ATOM 844 N N . LEU A 1 124 ? 4.672 3.934 3.075 1.00 87.88 124 LEU A N 1
ATOM 845 C CA . LEU A 1 124 ? 5.912 3.756 2.296 1.00 87.88 124 LEU A CA 1
ATOM 846 C C . LEU A 1 124 ? 7.148 3.469 3.162 1.00 87.88 124 LEU A C 1
ATOM 848 O O . LEU A 1 124 ? 8.041 2.742 2.739 1.00 87.88 124 LEU A O 1
ATOM 852 N N . SER A 1 125 ? 7.186 3.981 4.395 1.00 89.25 125 SER A N 1
ATOM 853 C CA . SER A 1 125 ? 8.259 3.696 5.356 1.00 89.25 125 SER A CA 1
ATOM 854 C C . SER A 1 125 ? 8.337 2.224 5.781 1.00 89.25 125 SER A C 1
ATOM 856 O O . SER A 1 125 ? 9.366 1.802 6.301 1.00 89.25 125 SER A O 1
ATOM 858 N N . GLN A 1 126 ? 7.274 1.448 5.557 1.00 93.50 126 GLN A N 1
ATOM 859 C CA . GLN A 1 126 ? 7.186 0.013 5.846 1.00 93.50 126 GLN A CA 1
ATOM 860 C C . GLN A 1 126 ? 7.333 -0.852 4.587 1.00 93.50 126 GLN A C 1
ATOM 862 O O . GLN A 1 126 ? 7.301 -2.078 4.670 1.00 93.50 126 GLN A O 1
ATOM 867 N N . ILE A 1 127 ? 7.511 -0.232 3.420 1.00 89.12 127 ILE A N 1
ATOM 868 C CA . ILE A 1 127 ? 7.760 -0.922 2.158 1.00 89.12 127 ILE A CA 1
ATOM 869 C C . ILE A 1 127 ? 9.278 -0.993 1.932 1.00 89.12 127 ILE A C 1
ATOM 871 O O . ILE A 1 127 ? 9.960 0.020 2.065 1.00 89.12 127 ILE A O 1
ATOM 875 N N . PRO A 1 128 ? 9.865 -2.146 1.575 1.00 84.12 128 PRO A N 1
ATOM 876 C CA . PRO A 1 128 ? 11.293 -2.228 1.278 1.00 84.12 128 PRO A CA 1
ATOM 877 C C . PRO A 1 128 ? 11.716 -1.291 0.141 1.00 84.12 128 PRO A C 1
ATOM 879 O O . PRO A 1 128 ? 11.088 -1.262 -0.917 1.00 84.12 128 PRO A O 1
ATOM 882 N N . ALA A 1 129 ? 12.821 -0.561 0.318 1.00 71.69 129 ALA A N 1
ATOM 883 C CA . ALA A 1 129 ? 13.320 0.372 -0.695 1.00 71.69 129 ALA A CA 1
ATOM 884 C C . ALA A 1 129 ? 13.633 -0.304 -2.046 1.00 71.69 129 ALA A C 1
ATOM 886 O O . ALA A 1 129 ? 13.526 0.321 -3.092 1.00 71.69 129 ALA A O 1
ATOM 887 N N . SER A 1 130 ? 13.952 -1.603 -2.034 1.00 66.19 130 SER A N 1
ATOM 888 C CA . SER A 1 130 ? 14.206 -2.410 -3.236 1.00 66.19 130 SER A CA 1
ATOM 889 C C . SER A 1 130 ? 13.002 -2.527 -4.174 1.00 66.19 130 SER A C 1
ATOM 891 O O . SER A 1 130 ? 13.188 -2.719 -5.372 1.00 66.19 130 SER A O 1
ATOM 893 N N . ILE A 1 131 ? 11.780 -2.387 -3.654 1.00 66.94 131 ILE A N 1
ATOM 894 C CA . ILE A 1 131 ? 10.567 -2.262 -4.472 1.00 66.94 131 ILE A CA 1
ATOM 895 C C . ILE A 1 131 ? 10.083 -0.806 -4.568 1.00 66.94 131 ILE A C 1
ATOM 897 O O . ILE A 1 131 ? 9.353 -0.471 -5.499 1.00 66.94 131 ILE A O 1
ATOM 901 N N . GLN A 1 132 ? 10.561 0.094 -3.695 1.00 64.19 132 GLN A N 1
ATOM 902 C CA . GLN A 1 132 ? 10.421 1.548 -3.861 1.00 64.19 132 GLN A CA 1
ATOM 903 C C . GLN A 1 132 ? 11.392 2.064 -4.943 1.00 64.19 132 GLN A C 1
ATOM 905 O O . GLN A 1 132 ? 12.432 2.651 -4.660 1.00 64.19 132 GLN A O 1
ATOM 910 N N . GLY A 1 133 ? 11.044 1.848 -6.211 1.00 68.62 133 GLY A N 1
ATOM 911 C CA . GLY A 1 133 ? 11.906 2.164 -7.360 1.00 68.62 133 GLY A CA 1
ATOM 912 C C . GLY A 1 133 ? 12.253 0.958 -8.229 1.00 68.62 133 GLY A C 1
ATOM 913 O O . GLY A 1 133 ? 13.058 1.096 -9.147 1.00 68.62 133 GLY A O 1
ATOM 914 N N . GLY A 1 134 ? 11.641 -0.202 -7.966 1.00 77.38 134 GLY A N 1
ATOM 915 C CA . GLY A 1 134 ? 11.703 -1.349 -8.865 1.00 77.38 134 GLY A CA 1
ATOM 916 C C . GLY A 1 134 ? 11.081 -1.034 -10.228 1.00 77.38 134 GLY A C 1
ATOM 917 O O . GLY A 1 134 ? 10.189 -0.191 -10.343 1.00 77.38 134 GLY A O 1
ATOM 918 N N . VAL A 1 135 ? 11.565 -1.721 -11.262 1.00 87.81 135 VAL A N 1
ATOM 919 C CA . VAL A 1 135 ? 11.034 -1.600 -12.622 1.00 87.81 135 VAL A CA 1
ATOM 920 C C . VAL A 1 135 ? 10.001 -2.695 -12.889 1.00 87.81 135 VAL A C 1
ATOM 922 O O . VAL A 1 135 ? 10.194 -3.844 -12.499 1.00 87.81 135 VAL A O 1
ATOM 925 N N . SER A 1 136 ? 8.893 -2.343 -13.536 1.00 90.75 136 SER A N 1
ATOM 926 C CA . SER A 1 136 ? 7.772 -3.239 -13.827 1.00 90.75 136 SER A CA 1
ATOM 927 C C . SER A 1 136 ? 7.544 -3.326 -15.331 1.00 90.75 136 SER A C 1
ATOM 929 O O . SER A 1 136 ? 7.229 -2.325 -15.977 1.00 90.75 136 SER A O 1
ATOM 931 N N . TYR A 1 137 ? 7.694 -4.524 -15.890 1.00 95.00 137 TYR A N 1
ATOM 932 C CA . TYR A 1 137 ? 7.518 -4.763 -17.319 1.00 95.00 137 TYR A CA 1
ATOM 933 C C . TYR A 1 137 ? 6.041 -4.684 -17.705 1.00 95.00 137 TYR A C 1
ATOM 935 O O . TYR A 1 137 ? 5.219 -5.404 -17.143 1.00 95.00 137 TYR A O 1
ATOM 943 N N . GLN A 1 138 ? 5.710 -3.825 -18.667 1.00 97.31 138 GLN A N 1
ATOM 944 C CA . GLN A 1 138 ? 4.340 -3.599 -19.141 1.00 97.31 138 GLN A CA 1
ATOM 945 C C . GLN A 1 138 ? 4.047 -4.248 -20.502 1.00 97.31 138 GLN A C 1
ATOM 947 O O . GLN A 1 138 ? 2.924 -4.176 -20.995 1.00 97.31 138 GLN A O 1
ATOM 952 N N . GLY A 1 139 ? 5.039 -4.901 -21.112 1.00 97.00 139 GLY A N 1
ATOM 953 C CA . GLY A 1 139 ? 4.915 -5.528 -22.426 1.00 97.00 139 GLY A CA 1
ATOM 954 C C . GLY A 1 139 ? 5.736 -4.823 -23.501 1.00 97.00 139 GLY A C 1
ATOM 955 O O . GLY A 1 139 ? 6.683 -4.084 -23.222 1.00 97.00 139 GLY A O 1
ATOM 956 N N . THR A 1 140 ? 5.402 -5.085 -24.761 1.00 97.62 140 THR A N 1
ATOM 957 C CA . THR A 1 140 ? 6.127 -4.522 -25.904 1.00 97.62 140 THR A CA 1
ATOM 958 C C . THR A 1 140 ? 5.506 -3.227 -26.417 1.00 97.62 140 THR A C 1
ATOM 960 O O . THR A 1 140 ? 4.286 -3.082 -26.386 1.00 97.62 140 THR A O 1
ATOM 963 N N . TRP A 1 141 ? 6.327 -2.337 -26.973 1.00 98.44 141 TRP A N 1
ATOM 964 C CA . TRP A 1 141 ? 5.900 -1.086 -27.599 1.00 98.44 141 TRP A CA 1
ATOM 965 C C . TRP A 1 141 ? 6.398 -0.981 -29.045 1.00 98.44 141 TRP A C 1
ATOM 967 O O . TRP A 1 141 ? 7.571 -1.199 -29.339 1.00 98.44 141 TRP A O 1
ATOM 977 N N . ASN A 1 142 ? 5.499 -0.653 -29.968 1.00 98.25 142 ASN A N 1
ATOM 978 C CA . ASN A 1 142 ? 5.835 -0.314 -31.345 1.00 98.25 142 ASN A CA 1
ATOM 979 C C . ASN A 1 142 ? 6.126 1.191 -31.420 1.00 98.25 142 ASN A C 1
ATOM 981 O O . ASN A 1 142 ? 5.201 2.006 -31.368 1.00 98.25 142 ASN A O 1
ATOM 985 N N . ALA A 1 143 ? 7.402 1.553 -31.566 1.00 97.69 143 ALA A N 1
ATOM 986 C CA . ALA A 1 143 ? 7.849 2.943 -31.598 1.00 97.69 143 ALA A CA 1
ATOM 987 C C . ALA A 1 143 ? 7.574 3.644 -32.942 1.00 97.69 143 ALA A C 1
ATOM 989 O O . ALA A 1 143 ? 7.723 4.864 -33.042 1.00 97.69 143 ALA A O 1
ATOM 990 N N . SER A 1 144 ? 7.173 2.907 -33.985 1.00 97.44 144 SER A N 1
ATOM 991 C CA . SER A 1 144 ? 6.765 3.477 -35.276 1.00 97.44 144 SER A CA 1
ATOM 992 C C . SER A 1 144 ? 5.319 3.969 -35.236 1.00 97.44 144 SER A C 1
ATOM 994 O O . SER A 1 144 ? 5.037 5.077 -35.686 1.00 97.44 144 SER A O 1
ATOM 996 N N . THR A 1 145 ? 4.413 3.178 -34.655 1.00 97.94 145 THR A N 1
ATOM 997 C CA . THR A 1 145 ? 2.976 3.501 -34.588 1.00 97.94 145 THR A CA 1
ATOM 998 C C . THR A 1 145 ? 2.526 4.056 -33.236 1.00 97.94 145 THR A C 1
ATOM 1000 O O . THR A 1 145 ? 1.347 4.356 -33.070 1.00 97.94 145 THR A O 1
ATOM 1003 N N . ASN A 1 146 ? 3.436 4.169 -32.263 1.00 98.00 146 ASN A N 1
ATOM 1004 C CA . ASN A 1 146 ? 3.148 4.489 -30.863 1.00 98.00 146 ASN A CA 1
ATOM 1005 C C . ASN A 1 146 ? 2.047 3.588 -30.273 1.00 98.00 146 ASN A C 1
ATOM 1007 O O . ASN A 1 146 ? 0.952 4.044 -29.930 1.00 98.00 146 ASN A O 1
ATOM 1011 N N . THR A 1 147 ? 2.301 2.278 -30.226 1.00 97.06 147 THR A N 1
ATOM 1012 C CA . THR A 1 147 ? 1.305 1.284 -29.785 1.00 97.06 147 THR A CA 1
ATOM 1013 C C . THR A 1 147 ? 1.899 0.309 -28.761 1.00 97.06 147 THR A C 1
ATOM 1015 O O . THR A 1 147 ? 2.826 -0.416 -29.120 1.00 97.06 147 THR A O 1
ATOM 1018 N N . PRO A 1 148 ? 1.382 0.240 -27.516 1.00 97.44 148 PRO A N 1
ATOM 1019 C CA . PRO A 1 148 ? 0.328 1.091 -26.947 1.00 97.44 148 PRO A CA 1
ATOM 1020 C C . PRO A 1 148 ? 0.724 2.576 -26.920 1.00 97.44 148 PRO A C 1
ATOM 1022 O O . PRO A 1 148 ? 1.904 2.907 -26.976 1.00 97.44 148 PRO A O 1
ATOM 1025 N N . THR A 1 149 ? -0.263 3.475 -26.883 1.00 97.38 149 THR A N 1
ATOM 1026 C CA . THR A 1 149 ? -0.008 4.921 -26.920 1.00 97.38 149 THR A CA 1
ATOM 1027 C C . THR A 1 149 ? 0.690 5.374 -25.648 1.00 97.38 149 THR A C 1
ATOM 1029 O O . THR A 1 149 ? 0.103 5.352 -24.567 1.00 97.38 149 THR A O 1
ATOM 1032 N N . LEU A 1 150 ? 1.935 5.816 -25.797 1.00 97.62 150 LEU A N 1
ATOM 1033 C CA . LEU A 1 150 ? 2.695 6.509 -24.767 1.00 97.62 150 LEU A CA 1
ATOM 1034 C C . LEU A 1 150 ? 2.689 8.010 -25.081 1.00 97.62 150 LEU A C 1
ATOM 1036 O O . LEU A 1 150 ? 2.769 8.412 -26.245 1.00 97.62 150 LEU A O 1
ATOM 1040 N N . SER A 1 151 ? 2.577 8.838 -24.046 1.00 97.75 151 SER A N 1
ATOM 1041 C CA . SER A 1 151 ? 2.522 10.299 -24.158 1.00 97.75 151 SER A CA 1
ATOM 1042 C C . SER A 1 151 ? 3.619 10.935 -23.308 1.00 97.75 151 SER A C 1
ATOM 1044 O O . SER A 1 151 ? 3.951 10.426 -22.239 1.00 97.75 151 SER A O 1
ATOM 1046 N N . ASN A 1 152 ? 4.145 12.072 -23.768 1.00 97.56 152 ASN A N 1
ATOM 1047 C CA . ASN A 1 152 ? 5.149 12.872 -23.059 1.00 97.56 152 ASN A CA 1
ATOM 1048 C C . ASN A 1 152 ? 4.697 13.210 -21.631 1.00 97.56 152 ASN A C 1
ATOM 1050 O O . ASN A 1 152 ? 3.564 13.656 -21.437 1.00 97.56 152 ASN A O 1
ATOM 1054 N N . GLY A 1 153 ? 5.569 12.990 -20.649 1.00 95.56 153 GLY A N 1
ATOM 1055 C CA . GLY A 1 153 ? 5.323 13.304 -19.242 1.00 95.56 153 GLY A CA 1
ATOM 1056 C C . GLY A 1 153 ? 4.229 12.480 -18.550 1.00 95.56 153 GLY A C 1
ATOM 1057 O O . GLY A 1 153 ? 3.867 12.785 -17.414 1.00 95.56 153 GLY A O 1
ATOM 1058 N N . VAL A 1 154 ? 3.683 11.449 -19.206 1.00 96.19 154 VAL A N 1
ATOM 1059 C CA . VAL A 1 154 ? 2.578 10.634 -18.678 1.00 96.19 154 VAL A CA 1
ATOM 1060 C C . VAL A 1 154 ? 3.003 9.171 -18.556 1.00 96.19 154 VAL A C 1
ATOM 1062 O O . VAL A 1 154 ? 3.300 8.518 -19.554 1.00 96.19 154 VAL A O 1
ATOM 1065 N N . GLY A 1 155 ? 2.971 8.638 -17.331 1.00 92.50 155 GLY A N 1
ATOM 1066 C CA . GLY A 1 155 ? 3.272 7.239 -17.023 1.00 92.50 155 GLY A CA 1
ATOM 1067 C C . GLY A 1 155 ? 3.262 6.945 -15.516 1.00 92.50 155 GLY A C 1
ATOM 1068 O O . GLY A 1 155 ? 2.953 7.813 -14.699 1.00 92.50 155 GLY A O 1
ATOM 1069 N N . THR A 1 156 ? 3.621 5.717 -15.131 1.00 91.94 156 THR A N 1
ATOM 1070 C CA . THR A 1 156 ? 3.813 5.300 -13.727 1.00 91.94 156 THR A CA 1
ATOM 1071 C C . THR A 1 156 ? 5.293 5.031 -13.476 1.00 91.94 156 THR A C 1
ATOM 1073 O O . THR A 1 156 ? 5.931 4.333 -14.260 1.00 91.94 156 THR A O 1
ATOM 1076 N N . LYS A 1 157 ? 5.869 5.600 -12.405 1.00 90.69 157 LYS A N 1
ATOM 1077 C CA . LYS A 1 157 ? 7.302 5.449 -12.096 1.00 90.69 157 LYS A CA 1
ATOM 1078 C C . LYS A 1 157 ? 7.705 3.970 -12.068 1.00 90.69 157 LYS A C 1
ATOM 1080 O O . LYS A 1 157 ? 7.078 3.175 -11.374 1.00 90.69 157 LYS A O 1
ATOM 1085 N N . GLY A 1 158 ? 8.765 3.629 -12.796 1.00 90.38 158 GLY A N 1
ATOM 1086 C CA . GLY A 1 158 ? 9.303 2.274 -12.896 1.00 90.38 158 GLY A CA 1
ATOM 1087 C C . GLY A 1 158 ? 8.621 1.403 -13.952 1.00 90.38 158 GLY A C 1
ATOM 1088 O O . GLY A 1 158 ? 9.140 0.336 -14.264 1.00 90.38 158 GLY A O 1
ATOM 1089 N N . TYR A 1 159 ? 7.499 1.819 -14.547 1.00 94.56 159 TYR A N 1
ATOM 1090 C CA . TYR A 1 159 ? 6.901 1.059 -15.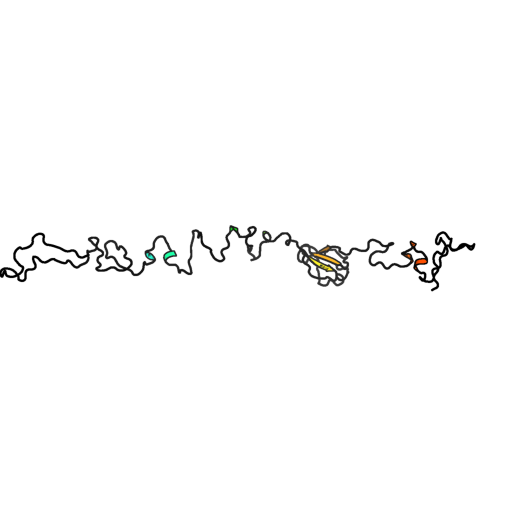646 1.00 94.56 159 TYR A CA 1
ATOM 1091 C C . TYR A 1 159 ? 7.779 1.181 -16.887 1.00 94.56 159 TYR A C 1
ATOM 1093 O O . TYR A 1 159 ? 8.209 2.285 -17.236 1.00 94.56 159 TYR A O 1
ATOM 1101 N N . TYR A 1 160 ? 8.032 0.054 -17.549 1.00 96.81 160 TYR A N 1
ATOM 1102 C CA . TYR A 1 160 ? 8.793 0.038 -18.788 1.00 96.81 160 TYR A CA 1
ATOM 1103 C C . TYR A 1 160 ? 8.179 -0.868 -19.849 1.00 96.81 160 TYR A C 1
ATOM 1105 O O . TYR A 1 160 ? 7.563 -1.890 -19.541 1.00 96.81 160 TYR A O 1
ATOM 1113 N N . TYR A 1 161 ? 8.391 -0.487 -21.103 1.00 98.19 161 TYR A N 1
ATOM 1114 C CA . TYR A 1 161 ? 8.046 -1.264 -22.286 1.00 98.19 161 TYR A CA 1
ATOM 1115 C C . TYR A 1 161 ? 9.310 -1.582 -23.076 1.00 98.19 161 TYR A C 1
ATOM 1117 O O . TYR A 1 161 ? 10.229 -0.766 -23.131 1.00 98.19 161 TYR A O 1
ATOM 1125 N N . VAL A 1 162 ? 9.340 -2.746 -23.720 1.00 97.69 162 VAL A N 1
ATOM 1126 C CA . VAL A 1 162 ? 10.436 -3.141 -24.619 1.00 97.69 162 VAL A CA 1
ATOM 1127 C C . VAL A 1 162 ? 10.025 -2.859 -26.058 1.00 97.69 162 VAL A C 1
ATOM 1129 O O . VAL A 1 162 ? 8.948 -3.275 -26.487 1.00 97.69 162 VAL A O 1
ATOM 1132 N N . VAL A 1 163 ? 10.863 -2.168 -26.820 1.00 97.81 163 VAL A N 1
ATOM 1133 C CA . VAL A 1 163 ? 10.570 -1.824 -28.211 1.00 97.81 163 VAL A CA 1
ATOM 1134 C C . VAL A 1 163 ? 10.542 -3.096 -29.063 1.00 97.81 163 VAL A C 1
ATOM 1136 O O . VAL A 1 163 ? 11.554 -3.782 -29.191 1.00 97.81 163 VAL A O 1
ATOM 1139 N N . SER A 1 164 ? 9.396 -3.417 -29.667 1.00 96.56 164 SER A N 1
ATOM 1140 C CA . SER A 1 164 ? 9.253 -4.557 -30.590 1.00 96.56 164 SER A CA 1
ATOM 1141 C C . SER A 1 164 ? 9.408 -4.172 -32.059 1.00 96.56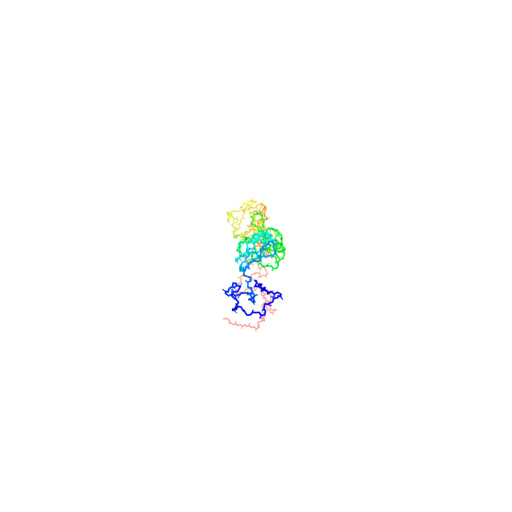 164 SER A C 1
ATOM 1143 O O . SER A 1 164 ? 9.749 -5.018 -32.881 1.00 96.56 164 SER A O 1
ATOM 1145 N N . VAL A 1 165 ? 9.176 -2.901 -32.395 1.00 96.75 165 VAL A N 1
ATOM 1146 C CA . VAL A 1 165 ? 9.349 -2.341 -33.741 1.00 96.75 165 VAL A CA 1
ATOM 1147 C C . VAL A 1 165 ? 10.016 -0.980 -33.599 1.00 96.75 165 VAL A C 1
ATOM 1149 O O . VAL A 1 165 ? 9.493 -0.113 -32.895 1.00 96.75 165 VAL A O 1
ATOM 1152 N N . ALA A 1 166 ? 11.164 -0.809 -34.257 1.00 95.94 166 ALA A N 1
ATOM 1153 C CA . ALA A 1 166 ? 11.915 0.440 -34.260 1.00 95.94 166 ALA A CA 1
ATOM 1154 C C . ALA A 1 166 ? 11.089 1.590 -34.854 1.00 95.94 166 ALA A C 1
ATOM 1156 O O . ALA A 1 166 ? 10.229 1.381 -35.714 1.00 95.94 166 ALA A O 1
ATOM 1157 N N . GLY A 1 167 ? 11.360 2.815 -34.424 1.00 96.25 167 GLY A N 1
ATOM 1158 C CA . GLY A 1 167 ? 10.650 3.982 -34.928 1.00 96.25 167 GLY A CA 1
ATOM 1159 C C . GLY A 1 167 ? 11.088 5.283 -34.282 1.00 96.25 167 GLY A C 1
ATOM 1160 O O . GLY A 1 167 ? 12.021 5.324 -33.482 1.00 96.25 167 GLY A O 1
ATOM 1161 N N . SER A 1 168 ? 10.401 6.360 -34.660 1.00 96.69 168 SER A N 1
ATOM 1162 C CA . SER A 1 168 ? 10.784 7.725 -34.304 1.00 96.69 168 SER A CA 1
ATOM 1163 C C . SER A 1 168 ? 9.732 8.489 -33.507 1.00 96.69 168 SER A C 1
ATOM 1165 O O . SER A 1 168 ? 9.737 9.722 -33.509 1.00 96.69 168 SER A O 1
ATOM 1167 N N . THR A 1 169 ? 8.803 7.786 -32.849 1.00 97.94 169 THR A N 1
ATOM 1168 C CA . THR A 1 169 ? 7.842 8.434 -31.945 1.00 97.94 169 THR A CA 1
ATOM 1169 C C . THR A 1 169 ? 8.596 9.235 -30.888 1.00 97.94 169 THR A C 1
ATOM 1171 O O . THR A 1 169 ? 9.447 8.692 -30.186 1.00 97.94 169 THR A O 1
ATOM 1174 N N . ASN A 1 170 ? 8.274 10.525 -30.774 1.00 97.50 170 ASN A N 1
ATOM 1175 C CA . ASN A 1 170 ? 8.854 11.395 -29.760 1.00 97.50 170 ASN A CA 1
ATOM 1176 C C . ASN A 1 170 ? 8.254 11.088 -28.381 1.00 97.50 170 ASN A C 1
ATOM 1178 O O . ASN A 1 170 ? 7.056 11.304 -28.182 1.00 97.50 170 ASN A O 1
ATOM 1182 N N . LEU A 1 171 ? 9.091 10.642 -27.444 1.00 97.50 171 LEU A N 1
ATOM 1183 C CA . LEU A 1 171 ? 8.765 10.549 -26.021 1.00 97.50 171 LEU A CA 1
ATOM 1184 C C . LEU A 1 171 ? 9.804 11.319 -25.210 1.00 97.50 171 LEU A C 1
ATOM 1186 O O . LEU A 1 171 ? 10.971 10.949 -25.150 1.00 97.50 171 LEU A O 1
ATOM 1190 N N . ASP A 1 172 ? 9.360 12.419 -24.623 1.00 97.94 172 ASP A N 1
ATOM 1191 C CA . ASP A 1 172 ? 10.101 13.380 -23.814 1.00 97.94 172 ASP A CA 1
ATOM 1192 C C . ASP A 1 172 ? 11.433 13.822 -24.438 1.00 97.94 172 ASP A C 1
ATOM 1194 O O . ASP A 1 172 ? 12.450 13.982 -23.767 1.00 97.94 172 ASP A O 1
ATOM 1198 N N . GLY A 1 173 ? 11.412 14.049 -25.757 1.00 96.69 173 GLY A N 1
ATOM 1199 C CA . GLY A 1 173 ? 12.563 14.491 -26.548 1.00 96.69 173 GLY A CA 1
ATOM 1200 C C . GLY A 1 173 ? 13.357 13.352 -27.190 1.00 96.69 173 GLY A C 1
ATOM 1201 O O . GLY A 1 173 ? 14.293 13.616 -27.945 1.00 96.69 173 GLY A O 1
ATOM 1202 N N . ILE A 1 174 ? 12.991 12.095 -26.929 1.00 97.56 174 ILE A N 1
ATOM 1203 C CA . ILE A 1 174 ? 13.650 10.913 -27.484 1.00 97.56 174 ILE A CA 1
ATOM 1204 C C . ILE A 1 174 ? 12.897 10.452 -28.733 1.00 97.56 174 ILE A C 1
ATOM 1206 O O . ILE A 1 174 ? 11.749 10.019 -28.657 1.00 97.56 174 ILE A O 1
ATOM 1210 N N . THR A 1 175 ? 13.567 10.515 -29.883 1.00 96.94 175 THR A N 1
ATOM 1211 C CA . THR A 1 175 ? 13.006 10.189 -31.209 1.00 96.94 175 THR A CA 1
ATOM 1212 C C . THR A 1 175 ? 13.730 9.041 -31.911 1.00 96.94 175 THR A C 1
ATOM 1214 O O . THR A 1 175 ? 13.491 8.796 -33.088 1.00 96.94 175 THR A O 1
ATOM 1217 N N . SER A 1 176 ? 14.636 8.348 -31.221 1.00 95.19 176 SER A N 1
ATOM 1218 C CA . SER A 1 176 ? 15.406 7.237 -31.782 1.00 95.19 176 SER A CA 1
ATOM 1219 C C . SER A 1 176 ? 15.232 6.000 -30.914 1.00 95.19 176 SER A C 1
ATOM 1221 O O . SER A 1 176 ? 15.793 5.936 -29.815 1.00 95.19 176 SER A O 1
ATOM 1223 N N . TRP A 1 177 ? 14.444 5.050 -31.416 1.00 96.06 177 TRP A N 1
ATOM 1224 C CA . TRP A 1 177 ? 14.102 3.797 -30.750 1.00 96.06 177 TRP A CA 1
ATOM 1225 C C . TRP A 1 177 ? 14.392 2.625 -31.678 1.00 96.06 177 TRP A C 1
ATOM 1227 O O . TRP A 1 177 ? 13.780 2.504 -32.743 1.00 96.06 177 TRP A O 1
ATOM 1237 N N . ASN A 1 178 ? 15.296 1.752 -31.262 1.00 94.12 178 ASN A N 1
ATOM 1238 C CA . ASN A 1 178 ? 15.617 0.513 -31.951 1.00 94.12 178 ASN A CA 1
ATOM 1239 C C . ASN A 1 178 ? 14.909 -0.667 -31.280 1.00 94.12 178 ASN A C 1
ATOM 1241 O O . ASN A 1 178 ? 14.522 -0.604 -30.114 1.00 94.12 178 ASN A O 1
ATOM 1245 N N . VAL A 1 179 ? 14.719 -1.756 -32.029 1.00 94.25 179 VAL A N 1
ATOM 1246 C CA . VAL A 1 179 ? 14.143 -2.990 -31.477 1.00 94.25 179 VAL A CA 1
ATOM 1247 C C . VAL A 1 179 ? 15.022 -3.488 -30.335 1.00 94.25 179 VAL A C 1
ATOM 1249 O O . VAL A 1 179 ? 16.215 -3.692 -30.520 1.00 94.25 179 VAL A O 1
ATOM 1252 N N . GLY A 1 180 ? 14.413 -3.725 -29.177 1.00 93.12 180 GLY A N 1
ATOM 1253 C CA . GLY A 1 180 ? 15.098 -4.174 -27.970 1.00 93.12 180 GLY A CA 1
ATOM 1254 C C . GLY A 1 180 ? 15.363 -3.073 -26.947 1.00 93.12 180 GLY A C 1
ATOM 1255 O O . GLY A 1 180 ? 15.499 -3.420 -25.776 1.00 93.12 180 GLY A O 1
ATOM 1256 N N . ASP A 1 181 ? 15.363 -1.791 -27.333 1.00 96.25 181 ASP A N 1
ATOM 1257 C CA . ASP A 1 181 ? 15.483 -0.665 -26.392 1.00 96.25 181 ASP A CA 1
ATOM 1258 C C . ASP A 1 181 ? 14.309 -0.647 -25.402 1.00 96.25 181 ASP A C 1
ATOM 1260 O O . ASP A 1 181 ? 13.225 -1.164 -25.692 1.00 96.25 181 ASP A O 1
ATOM 1264 N N . TRP A 1 182 ? 14.498 -0.062 -24.216 1.00 96.69 182 TRP A N 1
ATOM 1265 C CA . TRP A 1 182 ? 13.414 0.079 -23.237 1.00 96.69 182 TRP A CA 1
ATOM 1266 C C . TRP A 1 182 ? 12.975 1.531 -23.121 1.00 96.69 182 TRP A C 1
ATOM 1268 O O . TRP A 1 182 ? 13.798 2.415 -22.889 1.00 96.69 182 TRP A O 1
ATOM 1278 N N . ALA A 1 183 ? 11.668 1.765 -23.195 1.00 97.62 183 ALA A N 1
ATOM 1279 C CA . ALA A 1 183 ? 11.055 3.015 -22.764 1.00 97.62 183 ALA A CA 1
ATOM 1280 C C . ALA A 1 183 ? 10.638 2.860 -21.297 1.00 97.62 183 ALA A C 1
ATOM 1282 O O . ALA A 1 183 ? 9.739 2.072 -21.004 1.00 97.62 183 ALA A O 1
ATOM 1283 N N . ILE A 1 184 ? 11.284 3.579 -20.377 1.00 96.88 184 ILE A N 1
ATOM 1284 C CA . ILE A 1 184 ? 11.012 3.525 -18.931 1.00 96.88 184 ILE A CA 1
ATOM 1285 C C . ILE A 1 184 ? 10.573 4.891 -18.404 1.00 96.88 184 ILE A C 1
ATOM 1287 O O . ILE A 1 184 ? 11.212 5.902 -18.682 1.00 96.88 184 ILE A O 1
ATOM 1291 N N . PHE A 1 185 ? 9.502 4.937 -17.612 1.00 96.31 185 PHE A N 1
ATOM 1292 C CA . PHE A 1 185 ? 9.037 6.185 -17.006 1.00 96.31 185 PHE A CA 1
ATOM 1293 C C . PHE A 1 185 ? 9.653 6.387 -15.617 1.00 96.31 185 PHE A C 1
ATOM 1295 O O . PHE A 1 185 ? 9.477 5.561 -14.719 1.00 96.31 185 PHE A O 1
ATOM 1302 N N . ASN A 1 186 ? 10.355 7.501 -15.396 1.00 91.94 186 ASN A N 1
ATOM 1303 C CA . ASN A 1 186 ? 11.048 7.761 -14.123 1.00 91.94 186 ASN A CA 1
ATOM 1304 C C . ASN A 1 186 ? 10.169 8.420 -13.041 1.00 91.94 186 ASN A C 1
ATOM 1306 O O . ASN A 1 186 ? 10.627 8.647 -11.918 1.00 91.94 186 ASN A O 1
ATOM 1310 N N . GLY A 1 187 ? 8.905 8.696 -13.369 1.00 90.75 187 GLY A N 1
ATOM 1311 C CA . GLY A 1 187 ? 7.952 9.423 -12.528 1.00 90.75 187 GLY A CA 1
ATOM 1312 C C . GLY A 1 187 ? 7.621 10.824 -13.043 1.00 90.75 187 GLY A C 1
ATOM 1313 O O . GLY A 1 187 ? 6.598 11.367 -12.638 1.00 90.75 187 GLY A O 1
ATOM 1314 N N . THR A 1 188 ? 8.429 11.363 -13.958 1.00 93.62 188 THR A N 1
ATOM 1315 C CA . THR A 1 188 ? 8.221 12.687 -14.565 1.00 93.62 188 THR A CA 1
ATOM 1316 C C . THR A 1 188 ? 8.335 12.651 -16.086 1.00 93.62 188 THR A C 1
ATOM 1318 O O . THR A 1 188 ? 7.547 13.303 -16.757 1.00 93.62 188 THR A O 1
ATOM 1321 N N . VAL A 1 189 ? 9.296 11.904 -16.632 1.00 97.56 189 VAL A N 1
ATOM 1322 C CA . VAL A 1 189 ? 9.538 11.773 -18.077 1.00 97.56 189 VAL A CA 1
ATOM 1323 C C . VAL A 1 189 ? 9.860 10.327 -18.449 1.00 97.56 189 VAL A C 1
ATOM 1325 O O . VAL A 1 189 ? 10.348 9.544 -17.623 1.00 97.56 189 VAL A O 1
ATOM 1328 N N . TRP A 1 190 ? 9.608 9.981 -19.707 1.00 98.06 190 TRP A N 1
ATOM 1329 C CA . TRP A 1 190 ? 10.133 8.791 -20.354 1.00 98.06 190 TRP A CA 1
ATOM 1330 C C . TRP A 1 190 ? 11.637 8.932 -20.577 1.00 98.06 190 TRP A C 1
ATOM 1332 O O . TRP A 1 190 ? 12.147 9.974 -20.985 1.00 98.06 190 TRP A O 1
ATOM 1342 N N . GLN A 1 191 ? 12.357 7.857 -20.297 1.00 97.44 191 GLN A N 1
ATOM 1343 C CA . GLN A 1 191 ? 13.775 7.706 -20.571 1.00 97.44 191 GLN A CA 1
ATOM 1344 C C . GLN A 1 191 ? 13.975 6.468 -21.437 1.00 97.44 191 GLN A C 1
ATOM 1346 O O . GLN A 1 191 ? 13.175 5.529 -21.399 1.00 97.44 191 GLN A O 1
ATOM 1351 N N . LYS A 1 192 ? 15.055 6.472 -22.215 1.00 96.56 192 LYS A N 1
ATOM 1352 C CA . LYS A 1 192 ? 15.468 5.320 -23.006 1.00 96.56 192 LYS A CA 1
ATOM 1353 C C . LYS A 1 192 ? 16.599 4.591 -22.302 1.00 96.56 192 LYS A C 1
ATOM 1355 O O . LYS A 1 192 ? 17.586 5.215 -21.916 1.00 96.56 192 LYS A O 1
ATOM 1360 N N . VAL A 1 193 ? 16.460 3.279 -22.181 1.00 95.38 193 VAL A N 1
ATOM 1361 C CA . VAL A 1 193 ? 17.586 2.377 -21.941 1.00 95.38 193 VAL A CA 1
ATOM 1362 C C . VAL A 1 193 ? 17.944 1.772 -23.290 1.00 95.38 193 VAL A C 1
ATOM 1364 O O . VAL A 1 193 ? 17.170 0.987 -23.837 1.00 95.38 193 VAL A O 1
ATOM 1367 N N . ASP A 1 194 ? 19.078 2.191 -23.850 1.00 92.31 194 ASP A N 1
ATOM 1368 C CA . ASP A 1 194 ? 19.608 1.605 -25.081 1.00 92.31 194 ASP A CA 1
ATOM 1369 C C . ASP A 1 194 ? 20.045 0.169 -24.790 1.00 92.31 194 ASP A C 1
ATOM 1371 O O . ASP A 1 194 ? 20.882 -0.071 -23.920 1.00 92.31 194 ASP A O 1
ATOM 1375 N N . ASN A 1 195 ? 19.443 -0.783 -25.498 1.00 86.50 195 ASN A N 1
ATOM 1376 C CA . ASN A 1 195 ? 19.718 -2.215 -25.334 1.00 86.50 195 ASN A CA 1
ATOM 1377 C C . ASN A 1 195 ? 19.997 -2.888 -26.690 1.00 86.50 195 ASN A C 1
ATOM 1379 O O . ASN A 1 195 ? 20.035 -4.112 -26.816 1.00 86.50 195 ASN A O 1
ATOM 1383 N N . THR A 1 196 ? 20.202 -2.066 -27.718 1.00 76.25 196 THR A N 1
ATOM 1384 C CA . THR A 1 196 ? 20.648 -2.483 -29.041 1.00 76.25 196 THR A CA 1
ATOM 1385 C C . THR A 1 196 ? 22.167 -2.358 -29.113 1.00 76.25 196 THR A C 1
ATOM 1387 O O . THR A 1 196 ? 22.693 -1.320 -29.512 1.00 76.25 196 THR A O 1
ATOM 1390 N N . ASP A 1 197 ? 22.892 -3.416 -28.750 1.00 65.12 197 ASP A N 1
ATOM 1391 C CA . ASP A 1 197 ? 24.322 -3.489 -29.056 1.00 65.12 197 ASP A CA 1
ATOM 1392 C C . ASP A 1 197 ? 24.491 -3.755 -30.559 1.00 65.12 197 ASP A C 1
ATOM 1394 O O . ASP A 1 197 ? 24.323 -4.873 -31.053 1.00 65.12 197 ASP A O 1
ATOM 1398 N N . ALA A 1 198 ? 24.793 -2.705 -31.322 1.00 68.06 198 ALA A N 1
ATOM 1399 C CA . ALA A 1 198 ? 25.179 -2.844 -32.719 1.00 68.06 198 ALA A CA 1
ATOM 1400 C C . ALA A 1 198 ? 26.571 -3.494 -32.823 1.00 68.06 198 ALA A C 1
ATOM 1402 O O . ALA A 1 198 ? 27.471 -3.187 -32.038 1.00 68.06 198 ALA A O 1
ATOM 1403 N N . VAL A 1 199 ? 26.787 -4.348 -33.835 1.00 74.81 199 VAL A N 1
ATOM 1404 C CA . VAL A 1 199 ? 28.138 -4.816 -34.194 1.00 74.81 199 VAL A CA 1
ATOM 1405 C C . VAL A 1 199 ? 29.023 -3.593 -34.421 1.00 74.81 199 VAL A C 1
ATOM 1407 O O . VAL A 1 199 ? 28.752 -2.794 -35.318 1.00 74.81 199 VAL A O 1
ATOM 1410 N N . THR A 1 200 ? 30.064 -3.448 -33.600 1.00 73.38 200 THR A N 1
ATOM 1411 C CA . THR A 1 200 ? 30.894 -2.238 -33.563 1.00 73.38 200 THR A CA 1
ATOM 1412 C C . THR A 1 200 ? 31.762 -2.112 -34.815 1.00 73.38 200 THR A C 1
ATOM 1414 O O . THR A 1 200 ? 31.890 -1.017 -35.350 1.00 73.38 200 THR A O 1
ATOM 1417 N N . SER A 1 201 ? 32.316 -3.227 -35.312 1.00 82.94 201 SER A N 1
ATOM 1418 C CA . SER A 1 201 ? 32.872 -3.339 -36.670 1.00 82.94 201 SER A CA 1
ATOM 1419 C C . SER A 1 201 ? 33.248 -4.785 -37.029 1.00 82.94 201 SER A C 1
ATOM 1421 O O . SER A 1 201 ? 33.879 -5.463 -36.218 1.00 82.94 201 SER A O 1
ATOM 1423 N N . VAL A 1 202 ? 32.985 -5.215 -38.267 1.00 81.38 202 VAL A N 1
ATOM 1424 C CA . VAL A 1 202 ? 33.618 -6.380 -38.924 1.00 81.38 202 VAL A CA 1
ATOM 1425 C C . VAL A 1 202 ? 34.036 -5.939 -40.322 1.00 81.38 202 VAL A C 1
ATOM 1427 O O . VAL A 1 202 ? 33.169 -5.676 -41.141 1.00 81.38 202 VAL A O 1
ATOM 1430 N N . ASN A 1 203 ? 35.337 -5.788 -40.598 1.00 78.44 203 ASN A N 1
ATOM 1431 C CA . ASN A 1 203 ? 35.843 -5.250 -41.878 1.00 78.44 203 ASN A CA 1
ATOM 1432 C C . ASN A 1 203 ? 35.154 -3.931 -42.327 1.00 78.44 203 ASN A C 1
ATOM 1434 O O . ASN A 1 203 ? 34.920 -3.705 -43.508 1.00 78.44 203 ASN A O 1
ATOM 1438 N N . GLY A 1 204 ? 34.777 -3.070 -41.373 1.00 81.31 204 GLY A N 1
ATOM 1439 C CA . GLY A 1 204 ? 34.056 -1.815 -41.635 1.00 81.31 204 GLY A CA 1
ATOM 1440 C C . GLY A 1 204 ? 32.525 -1.920 -41.694 1.00 81.31 204 GLY A C 1
ATOM 1441 O O . GLY A 1 204 ? 31.866 -0.884 -41.679 1.00 81.31 204 GLY A O 1
ATOM 1442 N N . TYR A 1 205 ? 31.944 -3.125 -41.687 1.00 83.25 205 TYR A N 1
ATOM 1443 C CA . TYR A 1 205 ? 30.496 -3.312 -41.541 1.00 83.25 205 TYR A CA 1
ATOM 1444 C C . TYR A 1 205 ? 30.056 -3.169 -40.082 1.00 83.25 205 TYR A C 1
ATOM 1446 O O . TYR A 1 205 ? 30.755 -3.611 -39.168 1.00 83.25 205 TYR A O 1
ATOM 1454 N N . THR A 1 206 ? 28.865 -2.612 -39.876 1.00 83.88 206 THR A N 1
ATOM 1455 C CA . THR A 1 206 ? 28.164 -2.525 -38.586 1.00 83.88 206 THR A CA 1
ATOM 1456 C C . THR A 1 206 ? 26.762 -3.135 -38.714 1.00 83.88 206 THR A C 1
ATOM 1458 O O . THR A 1 206 ? 26.265 -3.341 -39.821 1.00 83.88 206 THR A O 1
ATOM 1461 N N . GLY A 1 207 ? 26.111 -3.457 -37.593 1.00 80.94 207 GLY A N 1
ATOM 1462 C CA . GLY A 1 207 ? 24.778 -4.080 -37.603 1.00 80.94 207 GLY A CA 1
ATOM 1463 C C . GLY A 1 207 ? 24.770 -5.512 -38.166 1.00 80.94 207 GLY A C 1
ATOM 1464 O O . GLY A 1 207 ? 25.636 -6.316 -37.828 1.00 80.94 207 GLY A O 1
ATOM 1465 N N . THR A 1 208 ? 23.775 -5.861 -38.991 1.00 77.44 208 THR A N 1
ATOM 1466 C CA . THR A 1 208 ? 23.708 -7.176 -39.654 1.00 77.44 208 THR A CA 1
ATOM 1467 C C . THR A 1 208 ? 24.816 -7.299 -40.699 1.00 77.44 208 THR A C 1
ATOM 1469 O O . THR A 1 208 ? 24.776 -6.641 -41.735 1.00 77.44 208 THR A O 1
ATOM 1472 N N . VAL A 1 209 ? 25.794 -8.168 -40.442 1.00 84.31 209 VAL A N 1
ATOM 1473 C CA . VAL A 1 209 ? 26.951 -8.363 -41.324 1.00 84.31 209 VAL A CA 1
ATOM 1474 C C . VAL A 1 209 ? 26.675 -9.490 -42.319 1.00 84.31 209 VAL A C 1
ATOM 1476 O O . VAL A 1 209 ? 26.541 -10.650 -41.932 1.00 84.31 209 VAL A O 1
ATOM 1479 N N . VAL A 1 210 ? 26.637 -9.154 -43.609 1.00 84.62 210 VAL A N 1
ATOM 1480 C CA . VAL A 1 210 ? 26.676 -10.121 -44.714 1.00 84.62 210 VAL A CA 1
ATOM 1481 C C . VAL A 1 210 ? 28.010 -9.944 -45.424 1.00 84.62 210 VAL A C 1
ATOM 1483 O O . VAL A 1 210 ? 28.249 -8.905 -46.029 1.00 84.62 210 VAL A O 1
ATOM 1486 N N . LEU A 1 211 ? 28.886 -10.942 -45.322 1.00 84.94 211 LEU A N 1
ATOM 1487 C CA . LEU A 1 211 ? 30.210 -10.899 -45.937 1.00 84.94 211 LEU A CA 1
ATOM 1488 C C . LEU A 1 211 ? 30.152 -11.357 -47.395 1.00 84.94 211 LEU A C 1
ATOM 1490 O O . LEU A 1 211 ? 29.505 -12.348 -47.739 1.00 84.94 211 LEU A O 1
ATOM 1494 N N . THR A 1 212 ? 30.901 -10.658 -48.228 1.00 82.69 212 THR A N 1
ATOM 1495 C CA . THR A 1 212 ? 31.214 -10.995 -49.613 1.00 82.69 212 THR A CA 1
ATOM 1496 C C . THR A 1 212 ? 32.682 -11.400 -49.734 1.00 82.69 212 THR A C 1
ATOM 1498 O O . THR A 1 212 ? 33.484 -11.236 -48.814 1.00 82.69 212 THR A O 1
ATOM 1501 N N . ASN A 1 213 ? 33.076 -11.911 -50.900 1.00 76.12 213 ASN A N 1
ATOM 1502 C CA . ASN A 1 213 ? 34.458 -12.321 -51.155 1.00 76.12 213 ASN A CA 1
ATOM 1503 C C . ASN A 1 213 ? 35.482 -11.191 -50.977 1.00 76.12 213 ASN A C 1
ATOM 1505 O O . ASN A 1 213 ? 36.606 -11.451 -50.552 1.00 76.12 213 ASN A O 1
ATOM 1509 N N . THR A 1 214 ? 35.104 -9.941 -51.257 1.00 76.69 214 THR A N 1
ATOM 1510 C CA . THR A 1 214 ? 35.991 -8.785 -51.063 1.00 76.69 214 THR A CA 1
ATOM 1511 C C . THR A 1 214 ? 36.262 -8.489 -49.591 1.00 76.69 214 THR A C 1
ATOM 1513 O O . THR A 1 214 ? 37.287 -7.890 -49.272 1.00 76.69 214 THR A O 1
ATOM 1516 N N . ASP A 1 215 ? 35.397 -8.961 -48.692 1.00 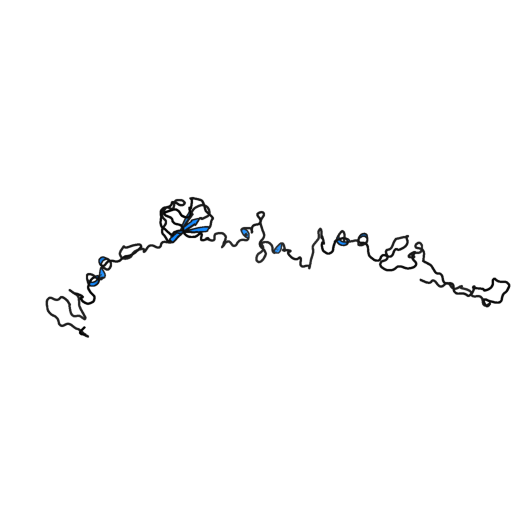83.31 215 ASP A N 1
ATOM 1517 C CA . ASP A 1 215 ? 35.511 -8.711 -47.253 1.00 83.31 215 ASP A CA 1
ATOM 1518 C C . ASP A 1 215 ? 36.496 -9.653 -46.555 1.00 83.31 215 ASP A C 1
ATOM 1520 O O . ASP A 1 215 ? 36.863 -9.449 -45.399 1.00 83.31 215 ASP A O 1
ATOM 1524 N N . ILE A 1 216 ? 36.963 -10.670 -47.281 1.00 83.69 216 ILE A N 1
ATOM 1525 C CA . ILE A 1 216 ? 37.932 -11.669 -46.827 1.00 83.69 216 ILE A CA 1
ATOM 1526 C C . ILE A 1 216 ? 39.206 -11.528 -47.673 1.00 83.69 216 ILE A C 1
ATOM 1528 O O . ILE A 1 216 ? 39.743 -12.491 -48.223 1.00 83.69 216 ILE A O 1
ATOM 1532 N N . SER A 1 217 ? 39.683 -10.288 -47.810 1.00 71.06 217 SER A N 1
ATOM 1533 C CA . SER A 1 217 ? 40.773 -9.884 -48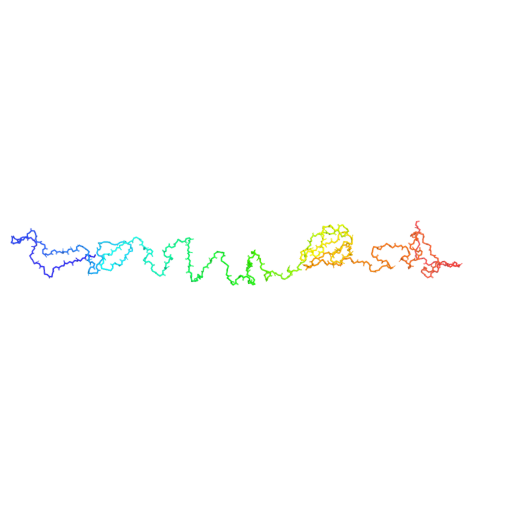.713 1.00 71.06 217 SER A CA 1
ATOM 1534 C C . SER A 1 217 ? 42.081 -10.671 -48.532 1.00 71.06 217 SER A C 1
ATOM 1536 O O . SER A 1 217 ? 42.852 -10.801 -49.481 1.00 71.06 217 SER A O 1
ATOM 1538 N N . GLY A 1 218 ? 42.303 -11.278 -47.361 1.00 73.19 218 GLY A N 1
ATOM 1539 C CA . GLY A 1 218 ? 43.441 -12.165 -47.090 1.00 73.19 218 GLY A CA 1
ATOM 1540 C C . GLY A 1 218 ? 43.425 -13.505 -47.840 1.00 73.19 218 GLY A C 1
ATOM 1541 O O . GLY A 1 218 ? 44.450 -14.180 -47.877 1.00 73.19 218 GLY A O 1
ATOM 1542 N N . PHE A 1 219 ? 42.300 -13.896 -48.450 1.00 73.44 219 PHE A N 1
ATOM 1543 C CA . PHE A 1 219 ? 42.153 -15.163 -49.184 1.00 73.44 219 PHE A CA 1
ATOM 1544 C C . PHE A 1 219 ? 42.187 -14.996 -50.717 1.00 73.44 219 PHE A C 1
ATOM 1546 O O . PHE A 1 219 ? 42.227 -15.986 -51.447 1.00 73.44 219 PHE A O 1
ATOM 1553 N N . GLY A 1 220 ? 42.177 -13.759 -51.232 1.00 74.94 220 GLY A N 1
ATOM 1554 C CA . GLY A 1 220 ? 42.252 -13.468 -52.669 1.00 74.94 220 GLY A CA 1
ATOM 1555 C C . GLY A 1 220 ? 41.240 -14.255 -53.518 1.00 74.94 220 GLY A C 1
ATOM 1556 O O . GLY A 1 220 ? 40.081 -14.443 -53.134 1.00 74.94 220 GLY A O 1
ATOM 1557 N N . THR A 1 221 ? 41.689 -14.755 -54.675 1.00 74.25 221 THR A N 1
ATOM 1558 C CA . THR A 1 221 ? 40.858 -15.563 -55.586 1.00 74.25 221 THR A CA 1
ATOM 1559 C C . THR A 1 221 ? 40.496 -16.933 -55.019 1.00 74.25 221 THR A C 1
ATOM 1561 O O . THR A 1 221 ? 39.593 -17.566 -55.547 1.00 74.25 221 THR A O 1
ATOM 1564 N N . MET A 1 222 ? 41.148 -17.422 -53.957 1.00 77.69 222 MET A N 1
ATOM 1565 C CA . MET A 1 222 ? 40.804 -18.729 -53.379 1.00 77.69 222 MET A CA 1
ATOM 1566 C C . MET A 1 222 ? 39.404 -18.740 -52.763 1.00 77.69 222 MET A C 1
ATOM 1568 O O . MET A 1 222 ? 38.778 -19.791 -52.703 1.00 77.69 222 MET A O 1
ATOM 1572 N N . SER A 1 223 ? 38.891 -17.581 -52.343 1.00 79.81 223 SER A N 1
ATOM 1573 C CA . SER A 1 223 ? 37.560 -17.468 -51.734 1.00 79.81 223 SER A CA 1
ATOM 1574 C C . SER A 1 223 ? 36.401 -17.810 -52.688 1.00 79.81 223 SER A C 1
ATOM 1576 O O . SER A 1 223 ? 35.284 -18.028 -52.223 1.00 79.81 223 SER A O 1
ATOM 1578 N N . THR A 1 224 ? 36.641 -17.866 -54.005 1.00 77.56 224 THR A N 1
ATOM 1579 C CA . THR A 1 224 ? 35.619 -18.134 -55.037 1.00 77.56 224 THR A CA 1
ATOM 1580 C C . THR A 1 224 ? 35.870 -19.402 -55.852 1.00 77.56 224 THR A C 1
ATOM 1582 O O . THR A 1 224 ? 35.055 -19.751 -56.707 1.00 77.56 224 THR A O 1
ATOM 1585 N N . GLN A 1 225 ? 36.992 -20.090 -55.639 1.00 83.94 225 GLN A N 1
ATOM 1586 C CA . GLN A 1 225 ? 37.350 -21.253 -56.446 1.00 83.94 225 GLN A CA 1
ATOM 1587 C C . GLN A 1 225 ? 36.579 -22.503 -56.016 1.00 83.94 225 GLN A C 1
ATOM 1589 O O . GLN A 1 225 ? 36.278 -22.702 -54.840 1.00 83.94 225 GLN A O 1
ATOM 1594 N N . ASN A 1 226 ? 36.260 -23.367 -56.983 1.00 82.31 226 ASN A N 1
ATOM 1595 C CA . ASN A 1 226 ? 35.652 -24.662 -56.693 1.00 82.31 226 ASN A CA 1
ATOM 1596 C C . ASN A 1 226 ? 36.636 -25.500 -55.859 1.00 82.31 226 ASN A C 1
ATOM 1598 O O . ASN A 1 226 ? 37.800 -25.622 -56.235 1.00 82.31 226 ASN A O 1
ATOM 1602 N N . ALA A 1 227 ? 36.167 -26.108 -54.766 1.00 82.12 227 ALA A N 1
ATOM 1603 C CA . ALA A 1 227 ? 37.011 -26.899 -53.864 1.00 82.12 227 ALA A CA 1
ATOM 1604 C C . ALA A 1 227 ? 37.762 -28.044 -54.573 1.00 82.12 227 ALA A C 1
ATOM 1606 O O . ALA A 1 227 ? 38.852 -28.420 -54.153 1.00 82.12 227 ALA A O 1
ATOM 1607 N N . ASN A 1 228 ? 37.207 -28.554 -55.675 1.00 81.06 228 ASN A N 1
ATOM 1608 C CA . ASN A 1 228 ? 37.786 -29.629 -56.478 1.00 81.06 228 ASN A CA 1
ATOM 1609 C C . ASN A 1 228 ? 38.605 -29.118 -57.679 1.00 81.06 228 ASN A C 1
ATOM 1611 O O . ASN A 1 228 ? 39.179 -29.921 -58.409 1.00 81.06 228 ASN A O 1
ATOM 1615 N N . ALA A 1 229 ? 38.650 -27.804 -57.918 1.00 78.94 229 ALA A N 1
ATOM 1616 C CA . ALA A 1 229 ? 39.377 -27.196 -59.030 1.00 78.94 229 ALA A CA 1
ATOM 1617 C C . ALA A 1 229 ? 40.012 -25.866 -58.597 1.00 78.94 229 ALA A C 1
ATOM 1619 O O . ALA A 1 229 ? 39.601 -24.785 -59.023 1.00 78.94 229 ALA A O 1
ATOM 1620 N N . VAL A 1 230 ? 41.024 -25.972 -57.732 1.00 83.44 230 VAL A N 1
ATOM 1621 C CA . VAL A 1 230 ? 41.792 -24.827 -57.237 1.00 83.44 230 VAL A CA 1
ATOM 1622 C C . VAL A 1 230 ? 42.998 -24.571 -58.150 1.00 83.44 230 VAL A C 1
ATOM 1624 O O . VAL A 1 230 ? 43.933 -25.366 -58.218 1.00 83.44 230 VAL A O 1
ATOM 1627 N N . ALA A 1 231 ? 42.984 -23.443 -58.849 1.00 79.94 231 ALA A N 1
ATOM 1628 C CA . ALA A 1 231 ? 44.111 -22.855 -59.551 1.00 79.94 231 ALA A CA 1
ATOM 1629 C C . ALA A 1 231 ? 44.989 -22.037 -58.587 1.00 79.94 231 ALA A C 1
ATOM 1631 O O . ALA A 1 231 ? 44.590 -21.000 -58.049 1.00 79.94 231 ALA A O 1
ATOM 1632 N N . ILE A 1 232 ? 46.229 -22.492 -58.420 1.00 80.31 232 ILE A N 1
ATOM 1633 C CA . ILE A 1 232 ? 47.275 -21.809 -57.657 1.00 80.31 232 ILE A CA 1
ATOM 1634 C C . ILE A 1 232 ? 48.308 -21.297 -58.664 1.00 80.31 232 ILE A C 1
ATOM 1636 O O . ILE A 1 232 ? 48.917 -22.084 -59.383 1.00 80.31 232 ILE A O 1
ATOM 1640 N N . THR A 1 233 ? 48.497 -19.981 -58.743 1.00 75.12 233 THR A N 1
ATOM 1641 C CA . THR A 1 233 ? 49.400 -19.337 -59.720 1.00 75.12 233 THR A CA 1
ATOM 1642 C C . THR A 1 233 ? 50.688 -18.795 -59.089 1.00 75.12 233 THR A C 1
ATOM 1644 O O . THR A 1 233 ? 51.396 -18.014 -59.717 1.00 75.12 233 THR A O 1
ATOM 1647 N N . GLY A 1 234 ? 50.995 -19.183 -57.847 1.00 77.75 234 GLY A N 1
ATOM 1648 C CA . GLY A 1 234 ? 52.179 -18.743 -57.104 1.00 77.75 234 GLY A CA 1
ATOM 1649 C C . GLY A 1 234 ? 52.332 -19.455 -55.755 1.00 77.75 234 GLY A C 1
ATOM 1650 O O . GLY A 1 234 ? 51.469 -20.231 -55.354 1.00 77.75 234 GLY A O 1
ATOM 1651 N N . GLY A 1 235 ? 53.421 -19.177 -55.032 1.00 82.44 235 GLY A N 1
ATOM 1652 C CA . GLY A 1 235 ? 53.715 -19.791 -53.728 1.00 82.44 235 GLY A CA 1
ATOM 1653 C C . GLY A 1 235 ? 54.421 -21.146 -53.835 1.00 82.44 235 GLY A C 1
ATOM 1654 O O . GLY A 1 235 ? 54.963 -21.490 -54.886 1.00 82.44 235 GLY A O 1
ATOM 1655 N N . THR A 1 236 ? 54.452 -21.909 -52.740 1.00 81.62 236 THR A N 1
ATOM 1656 C CA . THR A 1 236 ? 55.064 -23.245 -52.697 1.00 81.62 236 THR A CA 1
ATOM 1657 C C . THR A 1 236 ? 54.123 -24.266 -52.058 1.00 81.62 236 THR A C 1
ATOM 1659 O O . THR A 1 236 ? 53.431 -23.962 -51.090 1.00 81.62 236 THR A O 1
ATOM 1662 N N . ILE A 1 237 ? 54.115 -25.498 -52.571 1.00 82.12 237 ILE A N 1
ATOM 1663 C CA . ILE A 1 237 ? 53.564 -26.660 -51.862 1.00 82.12 237 ILE A CA 1
ATOM 1664 C C . ILE A 1 237 ? 54.751 -27.502 -51.417 1.00 82.12 237 ILE A C 1
ATOM 1666 O O . ILE A 1 237 ? 55.508 -27.990 -52.252 1.00 82.12 237 ILE A O 1
ATOM 1670 N N . ASN A 1 238 ? 54.934 -27.637 -50.099 1.00 80.62 238 ASN A N 1
ATOM 1671 C CA . ASN A 1 238 ? 56.035 -28.408 -49.511 1.00 80.62 238 ASN A CA 1
ATOM 1672 C C . ASN A 1 238 ? 57.422 -28.012 -50.075 1.00 80.62 238 ASN A C 1
ATOM 1674 O O . ASN A 1 238 ? 58.250 -28.859 -50.398 1.00 80.62 238 ASN A O 1
ATOM 1678 N N . GLY A 1 239 ? 57.649 -26.707 -50.269 1.00 77.69 239 GLY A N 1
ATOM 1679 C CA . GLY A 1 239 ? 58.895 -26.165 -50.825 1.00 77.69 239 GLY A CA 1
ATOM 1680 C C . GLY A 1 239 ? 59.005 -26.192 -52.356 1.00 77.69 239 GLY A C 1
ATOM 1681 O O . GLY A 1 239 ? 59.869 -25.506 -52.899 1.00 77.69 239 GLY A O 1
ATOM 1682 N N . THR A 1 240 ? 58.120 -26.892 -53.072 1.00 81.88 240 THR A N 1
ATOM 1683 C CA . THR A 1 240 ? 58.056 -26.831 -54.540 1.00 81.88 240 THR A CA 1
ATOM 1684 C C . THR A 1 240 ? 57.282 -25.591 -54.984 1.00 81.88 240 THR A C 1
ATOM 1686 O O . THR A 1 240 ? 56.095 -25.466 -54.687 1.00 81.88 240 THR A O 1
ATOM 1689 N N . THR A 1 241 ? 57.924 -24.689 -55.730 1.00 82.94 241 THR A N 1
ATOM 1690 C CA . THR A 1 241 ? 57.276 -23.498 -56.308 1.00 82.94 241 THR A CA 1
ATOM 1691 C C . THR A 1 241 ? 56.194 -23.862 -57.323 1.00 82.94 241 THR A C 1
ATOM 1693 O O . THR A 1 241 ? 56.442 -24.639 -58.244 1.00 82.94 241 THR A O 1
ATOM 1696 N N . ILE A 1 242 ? 55.013 -23.256 -57.190 1.00 81.75 242 ILE A N 1
ATOM 1697 C CA . ILE A 1 242 ? 53.884 -23.409 -58.117 1.00 81.75 242 ILE A CA 1
ATOM 1698 C C . ILE A 1 242 ? 53.783 -22.187 -59.033 1.00 81.75 242 ILE A C 1
ATOM 1700 O O . ILE A 1 242 ? 54.001 -21.061 -58.597 1.00 81.75 242 ILE A O 1
ATOM 1704 N N . GLY A 1 243 ? 53.467 -22.414 -60.314 1.00 74.69 243 GLY A N 1
ATOM 1705 C CA . GLY A 1 243 ? 53.337 -21.351 -61.319 1.00 74.69 243 GLY A CA 1
ATOM 1706 C C . GLY A 1 243 ? 54.663 -20.862 -61.918 1.00 74.69 243 GLY A C 1
ATOM 1707 O O . GLY A 1 243 ? 54.684 -19.833 -62.586 1.00 74.69 243 GLY A O 1
ATOM 1708 N N . ALA A 1 244 ? 55.774 -21.574 -61.691 1.00 78.44 244 ALA A N 1
ATOM 1709 C CA . ALA A 1 244 ? 57.061 -21.256 -62.308 1.00 78.44 244 ALA A CA 1
ATOM 1710 C C . ALA A 1 244 ? 57.049 -21.518 -63.826 1.00 78.44 244 ALA A C 1
ATOM 1712 O O . ALA A 1 244 ? 56.388 -22.434 -64.311 1.00 78.44 244 ALA A O 1
ATOM 1713 N N . THR A 1 245 ? 57.837 -20.746 -64.577 1.00 77.69 245 THR A N 1
ATOM 1714 C CA . THR A 1 245 ? 58.031 -20.932 -66.029 1.00 77.69 245 THR A CA 1
ATOM 1715 C C . THR A 1 245 ? 58.934 -22.120 -66.369 1.00 77.69 245 THR A C 1
ATOM 1717 O O . THR A 1 245 ? 58.992 -22.540 -67.523 1.00 77.69 245 THR A O 1
ATOM 1720 N N . THR A 1 246 ? 59.605 -22.685 -65.363 1.00 78.31 246 THR A N 1
ATOM 1721 C CA . THR A 1 246 ? 60.419 -23.896 -65.468 1.00 78.31 246 THR A CA 1
ATOM 1722 C C . THR A 1 246 ? 59.757 -25.007 -64.667 1.00 78.31 246 THR A C 1
ATOM 1724 O O . THR A 1 246 ? 59.463 -24.828 -63.484 1.00 78.31 246 THR A O 1
ATOM 1727 N N . ALA A 1 247 ? 59.541 -26.162 -65.300 1.00 75.69 247 ALA A N 1
ATOM 1728 C CA . ALA A 1 247 ? 59.000 -27.335 -64.625 1.00 75.69 247 ALA A CA 1
ATOM 1729 C C . ALA A 1 247 ? 59.902 -27.741 -63.448 1.00 75.69 247 ALA A C 1
ATOM 1731 O O . ALA A 1 247 ? 61.124 -27.806 -63.577 1.00 75.69 247 ALA A O 1
ATOM 1732 N N . THR A 1 248 ? 59.287 -28.019 -62.303 1.00 73.69 248 THR A N 1
ATOM 1733 C CA . THR A 1 248 ? 59.963 -28.486 -61.092 1.00 73.69 248 THR A CA 1
ATOM 1734 C C . THR A 1 248 ? 59.288 -29.760 -60.596 1.00 73.69 248 THR A C 1
ATOM 1736 O O . THR A 1 248 ? 58.089 -29.959 -60.804 1.00 73.69 248 THR A O 1
ATOM 1739 N N . THR A 1 249 ? 60.053 -30.649 -59.970 1.00 76.75 249 THR A N 1
ATOM 1740 C CA . THR A 1 249 ? 59.526 -31.903 -59.426 1.00 76.75 249 THR A CA 1
ATOM 1741 C C . THR A 1 249 ? 58.707 -31.604 -58.169 1.00 76.75 249 THR A C 1
ATOM 1743 O O . THR A 1 249 ? 59.215 -31.034 -57.202 1.00 76.75 249 THR A O 1
ATOM 1746 N N . GLY A 1 250 ? 57.426 -31.978 -58.174 1.00 73.56 250 GLY A N 1
ATOM 1747 C CA . GLY A 1 250 ? 56.551 -31.850 -57.008 1.00 73.56 250 GLY A CA 1
ATOM 1748 C C . GLY A 1 250 ? 56.933 -32.809 -55.882 1.00 73.56 250 GLY A C 1
ATOM 1749 O O . GLY A 1 250 ? 57.160 -33.992 -56.126 1.00 73.56 250 GLY A O 1
ATOM 1750 N N . ALA A 1 251 ? 56.965 -32.314 -54.644 1.00 75.06 251 ALA A N 1
ATOM 1751 C CA . ALA A 1 251 ? 57.139 -33.126 -53.441 1.00 75.06 251 ALA A CA 1
ATOM 1752 C C . ALA A 1 251 ? 55.776 -33.578 -52.877 1.00 75.06 251 ALA A C 1
ATOM 1754 O O . ALA A 1 251 ? 55.346 -33.120 -51.816 1.00 75.06 251 ALA A O 1
ATOM 1755 N N . PHE A 1 252 ? 55.075 -34.456 -53.603 1.00 77.50 252 PHE A N 1
ATOM 1756 C CA . PHE A 1 252 ? 53.804 -35.040 -53.157 1.00 77.50 252 PHE A CA 1
ATOM 1757 C C . PHE A 1 252 ? 54.065 -36.256 -52.257 1.00 77.50 252 PHE A C 1
ATOM 1759 O O . PHE A 1 252 ? 54.665 -37.235 -52.695 1.00 77.50 252 PHE A O 1
ATOM 1766 N N . THR A 1 253 ? 53.617 -36.217 -51.002 1.00 74.50 253 THR A N 1
ATOM 1767 C CA . THR A 1 253 ? 53.764 -37.339 -50.052 1.00 74.50 253 THR A CA 1
ATOM 1768 C C . THR A 1 253 ? 52.646 -38.374 -50.177 1.00 74.50 253 THR A C 1
ATOM 1770 O O . THR A 1 253 ? 52.792 -39.502 -49.711 1.00 74.50 253 THR A O 1
ATOM 1773 N N . THR A 1 254 ? 51.517 -38.012 -50.791 1.00 73.38 254 THR A N 1
ATOM 1774 C CA . THR A 1 254 ? 50.380 -38.910 -51.026 1.00 73.38 254 THR A CA 1
ATOM 1775 C C . THR A 1 254 ? 49.586 -38.409 -52.229 1.00 73.38 254 THR A C 1
ATOM 1777 O O . THR A 1 254 ? 49.195 -37.246 -52.270 1.00 73.38 254 THR A O 1
ATOM 1780 N N . ALA A 1 255 ? 49.357 -39.275 -53.214 1.00 72.06 255 ALA A N 1
ATOM 1781 C CA . ALA A 1 255 ? 48.490 -39.004 -54.355 1.00 72.06 255 ALA A CA 1
ATOM 1782 C C . ALA A 1 255 ? 47.443 -40.116 -54.424 1.00 72.06 255 ALA A C 1
ATOM 1784 O O . ALA A 1 255 ? 47.782 -41.287 -54.579 1.00 72.06 255 ALA A O 1
ATOM 1785 N N . THR A 1 256 ? 46.175 -39.753 -54.277 1.00 71.81 256 THR A N 1
ATOM 1786 C CA . THR A 1 256 ? 45.038 -40.668 -54.403 1.00 71.81 256 THR A CA 1
ATOM 1787 C C . THR A 1 256 ? 44.259 -40.299 -55.654 1.00 71.81 256 THR A C 1
ATOM 1789 O O . THR A 1 256 ? 43.839 -39.153 -55.798 1.00 71.81 256 THR A O 1
ATOM 1792 N N . ALA A 1 257 ? 44.078 -41.258 -56.563 1.00 67.94 257 ALA A N 1
ATOM 1793 C CA . ALA A 1 257 ? 43.151 -41.092 -57.676 1.00 67.94 257 ALA A CA 1
ATOM 1794 C C . ALA A 1 257 ? 41.724 -41.010 -57.115 1.00 67.94 257 ALA A C 1
ATOM 1796 O O . ALA A 1 257 ? 41.366 -41.805 -56.244 1.00 67.94 257 ALA A O 1
ATOM 1797 N N . SER A 1 258 ? 40.963 -40.011 -57.564 1.00 57.91 258 SER A N 1
ATOM 1798 C CA . SER A 1 258 ? 39.529 -39.881 -57.270 1.00 57.91 258 SER A CA 1
ATOM 1799 C C . SER A 1 258 ? 38.708 -40.716 -58.241 1.00 57.91 258 SER A C 1
ATOM 1801 O O . SER A 1 258 ? 39.117 -40.782 -59.423 1.00 57.91 258 SER A O 1
#